Protein AF-A0A109LQ78-F1 (afdb_monomer_lite)

Secondary structure (DSSP, 8-state):
-HHHHHHHHHHHHHHHTTSS----TT--HHHHHHHHHHHHHHHHHHTS--PPPPP------------------------------------------------------------TT-SHHHHHHHHHHHHHHHHTTSSSGGG-EEEEEEEE-TTSS-EEEEEEE-B-TTS-B---EEEEE-GGG---EEEGGGS-TT--HHHHHHHHSPPPTT---EE-

pLDDT: mean 71.84, std 24.19, range [25.06, 98.44]

Sequence (220 aa):
MLVLFSIFFLLSIVAALGIIKPYINGISRWQFAVGSIVSFFVSGIFAVLHDPVEEGDQPGRATEAEMATEKPDEPASQDVAATVASDAEKDANPKPKSSPAEKPQKPNKASGAKNNYADVSKQQYWIIQSHDAIKARLRDPSSAKFRNSRFYSGGGTPITCGEVNAKNAFGGFTGYERFIATGPVGDLAFIASDFAEGDNIDNVWNKLCVLAEGDEAYVP

Structure (mmCIF, N/CA/C/O backbone):
data_AF-A0A109LQ78-F1
#
_entry.id   AF-A0A109LQ78-F1
#
loop_
_atom_site.group_PDB
_atom_site.id
_atom_site.type_symbol
_atom_site.label_atom_id
_atom_site.label_alt_id
_atom_site.label_comp_id
_atom_site.label_asym_id
_atom_site.label_entity_id
_atom_site.label_seq_id
_atom_site.pdbx_PDB_ins_code
_atom_site.Cartn_x
_atom_site.Cartn_y
_atom_site.Cartn_z
_atom_site.occupancy
_atom_site.B_iso_or_equiv
_atom_site.auth_seq_id
_atom_site.auth_comp_id
_atom_site.auth_asym_id
_atom_site.auth_atom_id
_atom_site.pdbx_PDB_model_num
ATOM 1 N N . MET A 1 1 ? 31.261 -7.600 38.579 1.00 72.81 1 MET A N 1
ATOM 2 C CA . MET A 1 1 ? 30.007 -8.387 38.659 1.00 72.81 1 MET A CA 1
ATOM 3 C C . MET A 1 1 ? 29.242 -8.146 39.958 1.00 72.81 1 MET A C 1
ATOM 5 O O . MET A 1 1 ? 28.140 -7.629 39.880 1.00 72.81 1 MET A O 1
ATOM 9 N N . LEU A 1 2 ? 29.814 -8.424 41.135 1.00 72.56 2 LEU A N 1
ATOM 10 C CA . LEU A 1 2 ? 29.134 -8.311 42.444 1.00 72.56 2 LEU A CA 1
ATOM 11 C C . LEU A 1 2 ? 28.507 -6.930 42.742 1.00 72.56 2 LEU A C 1
ATOM 13 O O . LEU A 1 2 ? 27.395 -6.847 43.256 1.00 72.56 2 LEU A O 1
ATOM 17 N N . VAL A 1 3 ? 29.177 -5.843 42.345 1.00 78.56 3 VAL A N 1
ATOM 18 C CA . VAL A 1 3 ? 28.669 -4.466 42.515 1.00 78.56 3 VAL A CA 1
ATOM 19 C C . VAL A 1 3 ? 27.447 -4.195 41.631 1.00 78.56 3 VAL A C 1
ATOM 21 O O . VAL A 1 3 ? 26.485 -3.584 42.084 1.00 78.56 3 VAL A 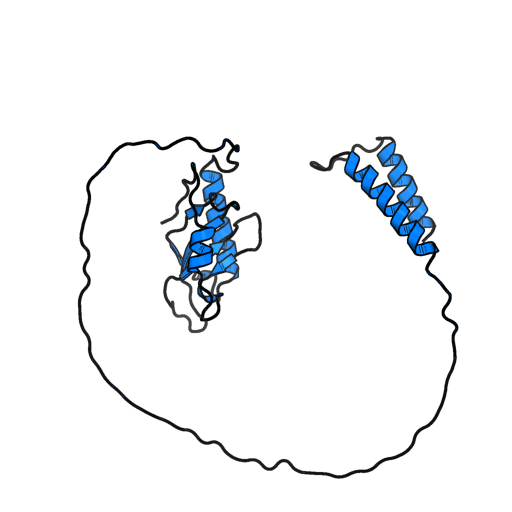O 1
ATOM 24 N N . LEU A 1 4 ? 27.445 -4.705 40.395 1.00 74.25 4 LEU A N 1
ATOM 25 C CA . LEU A 1 4 ? 26.312 -4.558 39.478 1.00 74.25 4 LEU A CA 1
ATOM 26 C C . LEU A 1 4 ? 25.096 -5.339 39.992 1.00 74.25 4 LEU A C 1
ATOM 28 O O . LEU A 1 4 ? 23.996 -4.798 40.002 1.00 74.25 4 LEU A O 1
ATOM 32 N N . PHE A 1 5 ? 25.298 -6.554 40.512 1.00 78.69 5 PHE A N 1
ATOM 33 C CA . PHE A 1 5 ? 24.227 -7.338 41.138 1.00 78.69 5 PHE A CA 1
ATOM 34 C C . PHE A 1 5 ? 23.602 -6.626 42.344 1.00 78.69 5 PHE A C 1
ATOM 36 O O . PHE A 1 5 ? 22.379 -6.596 42.463 1.00 78.69 5 PHE A O 1
ATOM 43 N N . SER A 1 6 ? 24.419 -5.996 43.195 1.00 80.75 6 SER A N 1
ATOM 44 C CA . SER A 1 6 ? 23.926 -5.211 44.335 1.00 80.75 6 SER A CA 1
ATOM 45 C C . SER A 1 6 ? 23.067 -4.021 43.887 1.00 80.75 6 SER A C 1
ATOM 47 O O . SER A 1 6 ? 21.986 -3.791 44.426 1.00 80.75 6 SER A O 1
ATOM 49 N N . ILE A 1 7 ? 23.485 -3.315 42.829 1.00 83.25 7 ILE A N 1
ATOM 50 C CA . ILE A 1 7 ? 22.730 -2.186 42.266 1.00 83.25 7 ILE A CA 1
ATOM 51 C C . ILE A 1 7 ? 21.376 -2.651 41.708 1.00 83.25 7 ILE A C 1
ATOM 53 O O . ILE A 1 7 ? 20.349 -2.063 42.041 1.00 83.25 7 ILE A O 1
ATOM 57 N N . PHE A 1 8 ? 21.340 -3.727 40.914 1.00 81.62 8 PHE A N 1
ATOM 58 C CA . PHE A 1 8 ? 20.083 -4.264 40.371 1.00 81.62 8 PHE A CA 1
ATOM 59 C C . PHE A 1 8 ? 19.135 -4.770 41.466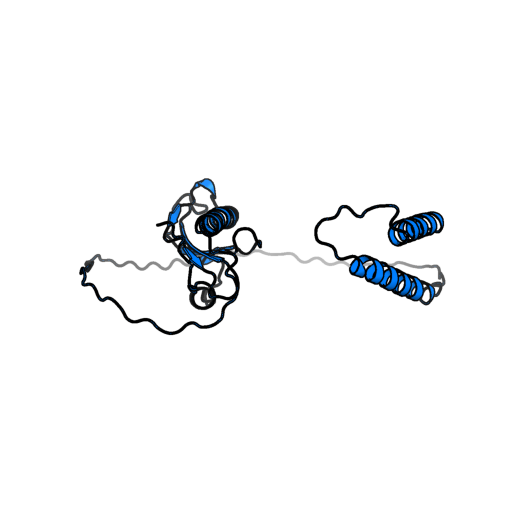 1.00 81.62 8 PHE A C 1
ATOM 61 O O . PHE A 1 8 ? 17.926 -4.547 41.384 1.00 81.62 8 PHE A O 1
ATOM 68 N N . PHE A 1 9 ? 19.671 -5.395 42.517 1.00 83.00 9 PHE A N 1
ATOM 69 C CA . PHE A 1 9 ? 18.880 -5.870 43.650 1.00 83.00 9 PHE A CA 1
ATOM 70 C C . PHE A 1 9 ? 18.240 -4.711 44.427 1.00 83.00 9 PHE A C 1
ATOM 72 O O . PHE A 1 9 ? 17.040 -4.739 44.706 1.00 83.00 9 PHE A O 1
ATOM 79 N N . LEU A 1 10 ? 19.000 -3.643 44.693 1.00 83.12 10 LEU A N 1
ATOM 80 C CA . LEU A 1 10 ? 18.475 -2.438 45.339 1.00 83.12 10 LEU A CA 1
ATOM 81 C C . LEU A 1 10 ? 17.418 -1.741 44.471 1.00 83.12 10 LEU A C 1
ATOM 83 O O . LEU A 1 10 ? 16.368 -1.362 44.987 1.00 83.12 10 LEU A O 1
ATOM 87 N N . LEU A 1 11 ? 17.632 -1.637 43.155 1.00 80.25 11 LEU A N 1
ATOM 88 C CA . LEU A 1 11 ? 16.643 -1.069 42.231 1.00 80.25 11 LEU A CA 1
ATOM 89 C C . LEU A 1 11 ? 15.345 -1.893 42.195 1.00 80.25 11 LEU A C 1
ATOM 91 O O . LEU A 1 11 ? 14.255 -1.319 42.189 1.00 80.25 11 LEU A O 1
ATOM 95 N N . SER A 1 12 ? 15.444 -3.224 42.247 1.00 78.56 12 SER A N 1
ATOM 96 C CA . SER A 1 12 ? 14.282 -4.119 42.315 1.00 78.56 12 SER A CA 1
ATOM 97 C C . SER A 1 12 ? 13.496 -3.951 43.620 1.00 78.56 12 SER A C 1
ATOM 99 O O . SER A 1 12 ? 12.265 -3.929 43.591 1.00 78.56 12 SER A O 1
ATOM 101 N N . ILE A 1 13 ? 14.177 -3.798 44.762 1.00 82.62 13 ILE A N 1
ATOM 102 C CA . ILE A 1 13 ? 13.527 -3.557 46.061 1.00 82.62 13 ILE A CA 1
ATOM 103 C C . ILE A 1 13 ? 12.819 -2.200 46.066 1.00 82.62 13 ILE A C 1
ATOM 105 O O . ILE A 1 13 ? 11.662 -2.109 46.472 1.00 82.62 13 ILE A O 1
ATOM 109 N N . VAL A 1 14 ? 13.475 -1.148 45.573 1.00 81.00 14 VAL A N 1
ATOM 110 C CA . VAL A 1 14 ? 12.901 0.207 45.506 1.00 81.00 14 VAL A CA 1
ATOM 111 C C . VAL A 1 14 ? 11.661 0.239 44.598 1.00 81.00 14 VAL A C 1
ATOM 113 O O . VAL A 1 14 ? 10.668 0.891 44.935 1.00 81.00 14 VAL A O 1
ATOM 116 N N . ALA A 1 15 ? 11.680 -0.505 43.486 1.00 72.94 15 ALA A N 1
ATOM 117 C CA . ALA A 1 15 ? 10.529 -0.673 42.599 1.00 72.94 15 ALA A CA 1
ATOM 118 C C . ALA A 1 15 ? 9.384 -1.468 43.259 1.00 72.94 15 ALA A C 1
ATOM 120 O O . ALA A 1 15 ? 8.218 -1.087 43.130 1.00 72.94 15 ALA A O 1
ATOM 121 N N . ALA A 1 16 ? 9.698 -2.531 44.011 1.00 72.62 16 ALA A N 1
ATOM 122 C CA . ALA A 1 16 ? 8.712 -3.338 44.735 1.00 72.62 16 ALA A CA 1
ATOM 123 C C . ALA A 1 16 ? 8.035 -2.564 45.880 1.00 72.62 16 ALA A C 1
ATOM 125 O O . ALA A 1 16 ? 6.825 -2.684 46.073 1.00 72.62 16 ALA A O 1
ATOM 126 N N . LEU A 1 17 ? 8.788 -1.713 46.588 1.00 80.31 17 LEU A N 1
ATOM 127 C CA . LEU A 1 17 ? 8.273 -0.835 47.645 1.00 80.31 17 LEU A CA 1
ATOM 128 C C . LEU A 1 17 ? 7.445 0.346 47.108 1.00 80.31 17 LEU A C 1
ATOM 130 O O . LEU A 1 17 ? 6.871 1.099 47.890 1.00 80.31 17 LEU A O 1
ATOM 134 N N . GLY A 1 18 ? 7.354 0.521 45.784 1.00 67.44 18 GLY A N 1
ATOM 135 C CA . GLY A 1 18 ? 6.518 1.551 45.161 1.00 67.44 18 GLY A CA 1
ATOM 136 C C . GLY A 1 18 ? 6.988 2.986 45.412 1.00 67.44 18 GLY A C 1
ATOM 137 O O . GLY A 1 18 ? 6.223 3.921 45.181 1.00 67.44 18 GLY A O 1
ATOM 138 N N . ILE A 1 19 ? 8.233 3.165 45.866 1.00 73.62 19 ILE A N 1
ATOM 139 C CA . ILE A 1 19 ? 8.839 4.479 46.137 1.00 73.62 19 ILE A CA 1
ATOM 140 C C . ILE A 1 19 ? 9.040 5.249 44.822 1.00 73.62 19 ILE A C 1
ATOM 142 O O . ILE A 1 19 ? 8.911 6.470 44.780 1.00 73.62 19 ILE A O 1
ATOM 146 N N . ILE A 1 20 ? 9.270 4.528 43.723 1.00 64.38 20 ILE A N 1
ATOM 147 C CA . ILE A 1 20 ? 9.296 5.077 42.368 1.00 64.38 20 ILE A CA 1
ATOM 148 C C . ILE A 1 20 ? 7.984 4.679 41.692 1.00 64.38 20 ILE A C 1
ATOM 150 O O . ILE A 1 20 ? 7.762 3.503 41.408 1.00 64.38 20 ILE A O 1
ATOM 154 N N . LYS A 1 21 ? 7.101 5.647 41.419 1.00 59.16 21 LYS A N 1
ATOM 155 C CA . LYS A 1 21 ? 5.991 5.445 40.474 1.00 59.16 21 LYS A CA 1
ATOM 156 C C . LYS A 1 21 ? 6.611 5.111 39.112 1.00 59.16 21 LYS A C 1
ATOM 158 O O . LYS A 1 21 ? 7.266 5.992 38.552 1.00 59.16 21 LYS A O 1
ATOM 163 N N . PRO A 1 22 ? 6.430 3.896 38.559 1.00 57.50 22 PRO A N 1
ATOM 164 C CA . PRO A 1 22 ? 6.939 3.594 37.235 1.00 57.50 22 PRO A CA 1
ATOM 165 C C . PRO A 1 22 ? 6.049 4.335 36.239 1.00 57.50 22 PRO A C 1
ATOM 167 O O . PRO A 1 22 ? 4.952 3.896 35.901 1.00 57.50 22 PRO A O 1
ATOM 170 N N . TYR A 1 23 ? 6.494 5.516 35.826 1.00 57.47 23 TYR A N 1
ATOM 171 C CA . TYR A 1 23 ? 5.888 6.273 34.742 1.00 57.47 23 TYR A CA 1
ATOM 172 C C . TYR A 1 23 ? 6.328 5.639 33.418 1.00 57.47 23 TYR A C 1
ATOM 174 O O . TYR A 1 23 ? 7.193 6.148 32.716 1.00 57.47 23 TYR A O 1
ATOM 182 N N . ILE A 1 24 ? 5.783 4.462 33.116 1.00 57.62 24 ILE A N 1
ATOM 183 C CA . ILE A 1 24 ? 5.867 3.847 31.793 1.00 57.62 24 ILE A CA 1
ATOM 184 C C . ILE A 1 24 ? 4.444 3.426 31.447 1.00 57.62 24 ILE A C 1
ATOM 186 O O . ILE A 1 24 ? 3.919 2.440 31.967 1.00 57.62 24 ILE A O 1
ATOM 190 N N . ASN A 1 25 ? 3.787 4.237 30.622 1.00 53.94 25 ASN A N 1
ATOM 191 C CA . ASN A 1 25 ? 2.426 3.977 30.176 1.00 53.94 25 ASN A CA 1
ATOM 192 C C . ASN A 1 25 ? 2.391 2.643 29.412 1.00 53.94 25 ASN A C 1
ATOM 194 O O . ASN A 1 25 ? 3.078 2.490 28.408 1.00 53.94 25 ASN A O 1
ATOM 198 N N . GLY A 1 26 ? 1.588 1.687 29.891 1.00 62.56 26 GLY A N 1
ATOM 199 C CA . GLY A 1 26 ? 1.266 0.449 29.168 1.00 62.56 26 GLY A CA 1
ATOM 200 C C . GLY A 1 26 ? 1.843 -0.856 29.728 1.00 62.56 26 GLY A C 1
ATOM 201 O O . GLY A 1 26 ? 1.418 -1.919 29.285 1.00 62.56 26 GLY A O 1
ATOM 202 N N . ILE A 1 27 ? 2.738 -0.828 30.723 1.00 63.88 27 ILE A N 1
ATOM 203 C CA . ILE A 1 27 ? 3.284 -2.059 31.328 1.00 63.88 27 ILE A CA 1
ATOM 204 C C . ILE A 1 27 ? 2.587 -2.351 32.662 1.00 63.88 27 ILE A C 1
ATOM 206 O O . ILE A 1 27 ? 2.618 -1.553 33.598 1.00 63.88 27 ILE A O 1
ATOM 210 N N . SER A 1 28 ? 1.935 -3.514 32.758 1.00 64.31 28 SER A N 1
ATOM 211 C CA . SER A 1 28 ? 1.241 -3.947 33.976 1.00 64.31 28 SER A CA 1
ATOM 212 C C . SER A 1 28 ? 2.231 -4.356 35.077 1.00 64.31 28 SER A C 1
ATOM 214 O O . SER A 1 28 ? 3.269 -4.961 34.813 1.00 64.31 28 SER A O 1
ATOM 216 N N . ARG A 1 29 ? 1.898 -4.057 36.343 1.00 63.03 29 ARG A N 1
ATOM 217 C CA . ARG A 1 29 ? 2.761 -4.291 37.526 1.00 63.03 29 ARG A CA 1
ATOM 218 C C . ARG A 1 29 ? 3.241 -5.747 37.674 1.00 63.03 29 ARG A C 1
ATOM 220 O O . ARG A 1 29 ? 4.276 -5.978 38.288 1.00 63.03 29 ARG A O 1
ATOM 227 N N . TRP A 1 30 ? 2.528 -6.714 37.096 1.00 66.56 30 TRP A N 1
ATOM 228 C CA . TRP A 1 30 ? 2.888 -8.136 37.130 1.00 66.56 30 TRP A CA 1
ATOM 229 C C . TRP A 1 30 ? 4.101 -8.482 36.245 1.00 66.56 30 TRP A C 1
ATOM 231 O O . TRP 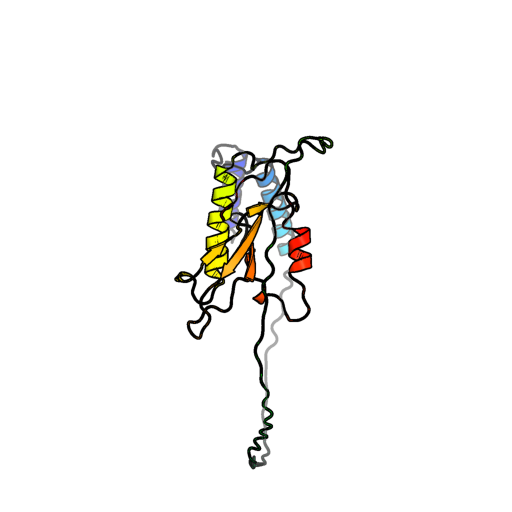A 1 30 ? 4.849 -9.397 36.569 1.00 66.56 30 TRP A O 1
ATOM 241 N N . GLN A 1 31 ? 4.373 -7.704 35.191 1.00 69.06 31 GLN A N 1
ATOM 242 C CA . GLN A 1 31 ? 5.509 -7.937 34.285 1.00 69.06 31 GLN A CA 1
ATOM 243 C C . GLN A 1 31 ? 6.868 -7.735 34.977 1.00 69.06 31 GLN A C 1
ATOM 245 O O . GLN A 1 31 ? 7.812 -8.474 34.717 1.00 69.06 31 GLN A O 1
ATOM 250 N N . PHE A 1 32 ? 6.960 -6.797 35.925 1.00 69.06 32 PHE A N 1
ATOM 251 C CA . PHE A 1 32 ? 8.176 -6.601 36.725 1.00 69.06 32 PHE A CA 1
ATOM 252 C C . PHE A 1 32 ? 8.431 -7.760 37.698 1.00 69.06 32 PHE A C 1
ATOM 254 O O . PHE A 1 32 ? 9.577 -8.162 37.892 1.00 69.06 32 PHE A O 1
ATOM 261 N N . ALA A 1 33 ? 7.368 -8.336 38.269 1.00 69.56 33 ALA A N 1
ATOM 262 C CA . ALA A 1 33 ? 7.480 -9.510 39.133 1.00 69.56 33 ALA A CA 1
ATOM 263 C C . ALA A 1 33 ? 7.957 -10.740 38.342 1.00 69.56 33 ALA A C 1
ATOM 265 O O . ALA A 1 33 ? 8.858 -11.447 38.789 1.00 69.56 33 ALA A O 1
ATOM 266 N N . VAL A 1 34 ? 7.420 -10.946 37.134 1.00 76.69 34 VAL A N 1
ATOM 267 C CA . VAL A 1 34 ? 7.856 -12.022 36.232 1.00 76.69 34 VAL A CA 1
ATOM 268 C C . VAL A 1 34 ? 9.309 -11.819 35.789 1.00 76.69 34 VAL A C 1
ATOM 270 O O . VAL A 1 34 ? 10.095 -12.760 35.852 1.00 76.69 34 VAL A O 1
ATOM 273 N N . GLY A 1 35 ? 9.702 -10.593 35.423 1.00 74.06 35 GLY A N 1
ATOM 274 C CA . GLY A 1 35 ? 11.081 -10.279 35.032 1.00 74.06 35 GLY A CA 1
ATOM 275 C C . GLY A 1 35 ? 12.107 -10.561 36.135 1.00 74.06 35 GLY A C 1
ATOM 276 O O . GLY A 1 35 ? 13.167 -11.123 35.861 1.00 74.06 35 GLY A O 1
ATOM 277 N N . SER A 1 36 ? 11.775 -10.247 37.393 1.00 71.19 36 SER A N 1
ATOM 278 C CA . SER A 1 36 ? 12.635 -10.564 38.542 1.00 71.19 36 SER A CA 1
ATOM 279 C C . SER A 1 36 ? 12.817 -12.077 38.707 1.00 71.19 36 SER A C 1
ATOM 281 O O . SER A 1 36 ? 13.946 -12.556 38.800 1.00 71.19 36 SER A O 1
ATOM 283 N N . ILE A 1 37 ? 11.724 -12.844 38.647 1.00 76.19 37 ILE A N 1
ATOM 284 C CA . ILE A 1 37 ? 11.752 -14.306 38.796 1.00 76.19 37 ILE A CA 1
ATOM 285 C C . ILE A 1 37 ? 12.598 -14.951 37.690 1.00 76.19 37 ILE A C 1
ATOM 287 O O . ILE A 1 37 ? 13.481 -15.753 37.987 1.00 76.19 37 ILE A O 1
ATOM 291 N N . VAL A 1 38 ? 12.398 -14.560 36.428 1.00 78.94 38 VAL A N 1
ATOM 292 C CA . VAL A 1 38 ? 13.178 -15.087 35.295 1.00 78.94 38 VAL A CA 1
ATOM 293 C C . VAL A 1 38 ? 14.669 -14.773 35.457 1.00 78.94 38 VAL A C 1
ATOM 295 O O . VAL A 1 38 ? 15.502 -15.652 35.247 1.00 78.94 38 VAL A O 1
ATOM 298 N N . SER A 1 39 ? 15.022 -13.566 35.913 1.00 73.56 39 SER A N 1
ATOM 299 C CA . SER A 1 39 ? 16.420 -13.196 36.174 1.00 73.56 39 SER A CA 1
ATOM 300 C C . SER A 1 39 ? 17.074 -14.062 37.259 1.00 73.56 39 SER A C 1
ATOM 302 O O . SER A 1 39 ? 18.255 -14.399 37.135 1.00 73.56 39 SER A O 1
ATOM 304 N N . PHE A 1 40 ? 16.335 -14.442 38.307 1.00 71.12 40 PHE A N 1
ATOM 305 C CA . PHE A 1 40 ? 16.838 -15.349 39.345 1.00 71.12 40 PHE A CA 1
ATOM 306 C C . PHE A 1 40 ? 17.065 -16.767 38.810 1.00 71.12 40 PHE A C 1
ATOM 308 O O . PHE A 1 40 ? 18.103 -17.360 39.100 1.00 71.12 40 PHE A O 1
ATOM 315 N N . PHE A 1 41 ? 16.157 -17.288 37.979 1.00 70.69 41 PHE A N 1
ATOM 316 C CA . PHE A 1 41 ? 16.318 -18.613 37.371 1.00 70.69 41 PHE A CA 1
ATOM 317 C C . PHE A 1 41 ? 17.483 -18.665 36.374 1.00 70.69 41 PHE A C 1
ATOM 319 O O . PHE A 1 41 ? 18.273 -19.604 36.412 1.00 70.69 41 PHE A O 1
ATOM 326 N N . VAL A 1 42 ? 17.657 -17.636 35.539 1.00 69.75 42 VAL A N 1
ATOM 327 C CA . VAL A 1 42 ? 18.777 -17.570 34.581 1.00 69.75 42 VAL A CA 1
ATOM 328 C C . VAL A 1 42 ? 20.126 -17.454 35.304 1.00 69.75 42 VAL A C 1
ATOM 330 O O . VAL A 1 42 ? 21.090 -18.112 34.918 1.00 69.75 42 VAL A O 1
ATOM 333 N N . SER A 1 43 ? 20.191 -16.688 36.398 1.00 61.88 43 SER A N 1
ATOM 334 C CA . SER A 1 43 ? 21.423 -16.551 37.192 1.00 61.88 43 SER A CA 1
ATOM 335 C C . SER A 1 43 ? 21.758 -17.823 37.982 1.00 61.88 43 SER A C 1
ATOM 337 O O . SER A 1 43 ? 22.929 -18.167 38.117 1.00 61.88 43 SER A O 1
ATOM 339 N N . GLY A 1 44 ? 20.743 -18.543 38.476 1.00 62.72 44 GLY A N 1
ATOM 340 C CA . GLY A 1 44 ? 20.923 -19.815 39.183 1.00 62.72 44 GLY A CA 1
ATOM 341 C C . GLY A 1 44 ? 21.426 -20.947 38.283 1.00 62.72 44 GLY A C 1
ATOM 342 O O . GLY A 1 44 ? 22.207 -21.781 38.731 1.00 62.72 44 GLY A O 1
ATOM 343 N N . ILE A 1 45 ? 21.042 -20.944 37.003 1.00 60.78 45 ILE A N 1
ATOM 344 C CA . ILE A 1 45 ? 21.500 -21.935 36.016 1.00 60.78 45 ILE A CA 1
ATOM 345 C C . ILE A 1 45 ? 22.970 -21.703 35.622 1.00 60.78 45 ILE A C 1
ATOM 347 O O . ILE A 1 45 ? 23.714 -22.664 35.441 1.00 60.78 45 ILE A O 1
ATOM 351 N N . PHE A 1 46 ? 23.430 -20.448 35.551 1.00 51.88 46 PHE A N 1
ATOM 352 C CA . PHE A 1 46 ? 24.809 -20.131 35.149 1.00 51.88 46 PHE A CA 1
ATOM 353 C C . PHE A 1 46 ? 25.868 -20.546 36.191 1.00 51.88 46 PHE A C 1
ATOM 355 O O . PHE A 1 46 ? 27.025 -20.762 35.842 1.00 51.88 46 PHE A O 1
ATOM 362 N N . ALA A 1 47 ? 25.482 -20.718 37.461 1.00 51.97 47 ALA A N 1
ATOM 363 C CA . ALA A 1 47 ? 26.386 -21.173 38.522 1.00 51.97 47 ALA A CA 1
ATOM 364 C C . ALA A 1 47 ? 26.673 -22.690 38.499 1.00 51.97 47 ALA A C 1
ATOM 366 O O . ALA A 1 47 ? 27.556 -23.141 39.222 1.00 51.97 47 ALA A O 1
ATOM 367 N N . VAL A 1 48 ? 25.948 -23.477 37.691 1.00 53.81 48 VAL A N 1
ATOM 368 C CA . VAL A 1 48 ? 26.059 -24.951 37.664 1.00 53.81 48 VAL A CA 1
ATOM 369 C C . VAL A 1 48 ? 26.884 -25.470 36.475 1.00 53.81 48 VAL A C 1
ATOM 371 O O . VAL A 1 48 ? 27.258 -26.635 36.472 1.00 53.81 48 VAL A O 1
ATOM 374 N N . LEU A 1 49 ? 27.218 -24.634 35.482 1.00 53.16 49 LEU A N 1
ATOM 375 C CA . LEU A 1 49 ? 27.827 -25.092 34.217 1.00 53.16 49 LEU A CA 1
ATOM 376 C C . LEU A 1 49 ? 29.267 -24.626 33.949 1.00 53.16 49 LEU A C 1
ATOM 378 O O . LEU A 1 49 ? 29.781 -24.872 32.862 1.00 53.16 49 LEU A O 1
ATOM 382 N N . HIS A 1 50 ? 29.943 -23.984 34.902 1.00 59.41 50 HIS A N 1
ATOM 383 C CA . HIS A 1 50 ? 31.367 -23.674 34.740 1.00 59.41 50 HIS A CA 1
ATOM 384 C C . HIS A 1 50 ? 32.236 -24.775 35.358 1.00 59.41 50 HIS A C 1
ATOM 386 O O . HIS A 1 50 ? 32.771 -24.621 36.455 1.00 59.41 50 HIS A O 1
ATOM 392 N N . ASP A 1 51 ? 32.391 -25.876 34.623 1.00 53.50 51 ASP A N 1
ATOM 393 C CA . ASP A 1 51 ? 33.571 -26.727 34.770 1.00 53.50 51 ASP A CA 1
ATOM 394 C C . ASP A 1 51 ? 34.803 -25.954 34.247 1.00 53.50 51 ASP A C 1
ATOM 396 O O . ASP A 1 51 ? 34.727 -25.305 33.195 1.00 53.50 51 ASP A O 1
ATOM 400 N N . PRO A 1 52 ? 35.941 -25.959 34.964 1.00 54.06 52 PRO A N 1
ATOM 401 C CA . PRO A 1 52 ? 37.175 -25.355 34.480 1.00 54.06 52 PRO A CA 1
ATOM 402 C C . PRO A 1 52 ? 37.790 -26.236 33.382 1.00 54.06 52 PRO A C 1
ATOM 404 O O . PRO A 1 52 ? 38.139 -27.389 33.621 1.00 54.06 52 PRO A O 1
ATOM 407 N N . VAL A 1 53 ? 37.931 -25.685 32.173 1.00 50.78 53 VAL A N 1
ATOM 408 C CA . VAL A 1 53 ? 38.708 -26.300 31.087 1.00 50.78 53 VAL A CA 1
ATOM 409 C C . VAL A 1 53 ? 40.188 -26.238 31.459 1.00 50.78 53 VAL A C 1
ATOM 411 O O . VAL A 1 53 ? 40.739 -25.157 31.659 1.00 50.78 53 VAL A O 1
ATOM 414 N N . GLU A 1 54 ? 40.797 -27.415 31.576 1.00 42.47 54 GLU A N 1
ATOM 415 C CA . GLU A 1 54 ? 42.220 -27.623 31.830 1.00 42.47 54 GLU A CA 1
ATOM 416 C C . GLU A 1 54 ? 43.049 -27.271 30.581 1.00 42.47 54 GLU A C 1
ATOM 418 O O . GLU A 1 54 ? 42.714 -27.640 29.454 1.00 42.47 54 GLU A O 1
ATOM 423 N N . GLU A 1 55 ? 44.121 -26.515 30.804 1.00 54.03 55 GLU A N 1
ATOM 424 C CA . GLU A 1 55 ? 45.064 -26.002 29.814 1.00 54.03 55 GLU A CA 1
ATOM 425 C C . GLU A 1 55 ? 46.144 -27.056 29.513 1.00 54.03 55 GLU A C 1
ATOM 427 O O . GLU A 1 55 ? 46.835 -27.519 30.419 1.00 54.03 55 GLU A O 1
ATOM 432 N N . GLY A 1 56 ? 46.285 -27.440 28.240 1.00 39.94 56 GLY A N 1
ATOM 433 C CA . GLY A 1 56 ? 47.305 -28.374 27.755 1.00 39.94 56 GLY A CA 1
ATOM 434 C C . GLY A 1 56 ? 48.090 -27.783 26.582 1.00 39.94 56 GLY A C 1
ATOM 435 O O . GLY A 1 56 ? 47.544 -27.574 25.501 1.00 39.94 56 GLY A O 1
ATOM 436 N N . ASP A 1 57 ? 49.366 -27.514 26.838 1.00 46.22 57 ASP A N 1
ATOM 437 C CA . ASP A 1 57 ? 50.374 -26.843 26.011 1.00 46.22 57 ASP A CA 1
ATOM 438 C C . ASP A 1 57 ? 51.091 -27.797 25.010 1.00 46.22 57 ASP A C 1
ATOM 440 O O . ASP A 1 57 ? 51.452 -28.905 25.393 1.00 46.22 57 ASP A O 1
ATOM 444 N N . GLN A 1 58 ? 51.230 -27.328 23.749 1.00 45.34 58 GLN A N 1
ATOM 445 C CA . GLN A 1 58 ? 52.228 -27.489 22.637 1.00 45.34 58 GLN A CA 1
ATOM 446 C C . GLN A 1 58 ? 53.249 -28.682 22.544 1.00 45.34 58 GLN A C 1
ATOM 448 O O . GLN A 1 58 ? 53.320 -29.495 23.455 1.00 45.34 58 GLN A O 1
ATOM 453 N N . PRO A 1 59 ? 54.184 -28.804 21.540 1.00 55.44 59 PRO A N 1
ATOM 454 C CA . PRO A 1 59 ? 54.338 -28.297 20.142 1.00 55.44 59 PRO A CA 1
ATOM 455 C C . PRO A 1 59 ? 54.897 -29.333 19.097 1.00 55.44 59 PRO A C 1
ATOM 457 O O . PRO A 1 59 ? 55.369 -30.415 19.437 1.00 55.44 59 PRO A O 1
ATOM 460 N N . GLY A 1 60 ? 55.020 -28.907 17.821 1.00 39.53 60 GLY A N 1
ATOM 461 C CA . GLY A 1 60 ? 56.024 -29.383 16.828 1.00 39.53 60 GLY A CA 1
ATOM 462 C C . GLY A 1 60 ? 55.455 -30.202 15.654 1.00 39.53 60 GLY A C 1
ATOM 463 O O . GLY A 1 60 ? 54.480 -30.912 15.827 1.00 39.53 60 GLY A O 1
ATOM 464 N N . ARG A 1 61 ? 55.977 -30.212 14.419 1.00 39.44 61 ARG A N 1
ATOM 465 C CA . ARG A 1 61 ? 57.151 -29.636 13.735 1.00 39.44 61 ARG A CA 1
ATOM 466 C C . ARG A 1 61 ? 56.891 -29.801 12.217 1.00 39.44 61 ARG A C 1
ATOM 468 O O . ARG A 1 61 ? 56.239 -30.756 11.813 1.00 39.44 61 ARG A O 1
ATOM 475 N N . ALA A 1 62 ? 57.397 -28.867 11.411 1.00 41.97 62 ALA A N 1
ATOM 476 C CA . ALA A 1 62 ? 57.364 -28.851 9.942 1.00 41.97 62 ALA A CA 1
ATOM 477 C C . ALA A 1 62 ? 58.046 -30.069 9.271 1.00 41.97 62 ALA A C 1
ATOM 479 O O . ALA A 1 62 ? 58.943 -30.633 9.891 1.00 41.97 62 ALA A O 1
ATOM 480 N N . THR A 1 63 ? 57.697 -30.388 8.009 1.00 39.88 63 THR A N 1
ATOM 481 C CA . THR A 1 63 ? 58.521 -30.109 6.796 1.00 39.88 63 THR A CA 1
ATOM 482 C C . THR A 1 63 ? 57.882 -30.577 5.467 1.00 39.88 63 THR A C 1
ATOM 484 O O . THR A 1 63 ? 57.181 -31.581 5.448 1.00 39.88 63 THR A O 1
ATOM 487 N N . GLU A 1 64 ? 58.204 -29.807 4.406 1.00 49.12 64 GLU A N 1
ATOM 488 C CA . GLU A 1 64 ? 58.332 -30.080 2.943 1.00 49.12 64 GLU A CA 1
ATOM 489 C C . GLU A 1 64 ? 57.161 -30.712 2.152 1.00 49.12 64 GLU A C 1
ATOM 491 O O . GLU A 1 64 ? 56.575 -31.689 2.585 1.00 49.12 64 GLU A O 1
ATOM 496 N N . ALA A 1 65 ? 56.656 -30.198 1.017 1.00 42.62 65 ALA A N 1
ATOM 497 C CA . ALA A 1 65 ? 57.165 -29.539 -0.209 1.00 42.62 65 ALA A CA 1
ATOM 498 C C . ALA A 1 65 ? 57.129 -30.497 -1.420 1.00 42.62 65 ALA A C 1
ATOM 500 O O . ALA A 1 65 ? 57.840 -31.487 -1.414 1.00 42.62 65 ALA A O 1
ATOM 501 N N . GLU A 1 66 ? 56.321 -30.157 -2.438 1.00 54.84 66 GLU A N 1
ATOM 502 C CA . GLU A 1 66 ? 56.458 -30.409 -3.901 1.00 54.84 66 GLU A CA 1
ATOM 503 C C . GLU A 1 66 ? 55.154 -29.879 -4.553 1.00 54.84 66 GLU A C 1
ATOM 505 O O . GLU A 1 66 ? 54.070 -30.223 -4.095 1.00 54.84 66 GLU A O 1
ATOM 510 N N . MET A 1 67 ? 55.084 -28.853 -5.417 1.00 41.53 67 MET A N 1
ATOM 511 C CA . MET A 1 67 ? 55.722 -28.484 -6.700 1.00 41.53 67 MET A CA 1
ATOM 512 C C . MET A 1 67 ? 55.203 -29.251 -7.935 1.00 41.53 67 MET A C 1
ATOM 514 O O . MET A 1 67 ? 55.640 -30.362 -8.188 1.00 41.53 67 MET A O 1
ATOM 518 N N . ALA A 1 68 ? 54.328 -28.593 -8.718 1.00 41.97 68 ALA A N 1
ATOM 519 C CA . ALA A 1 68 ? 54.196 -28.589 -10.198 1.00 4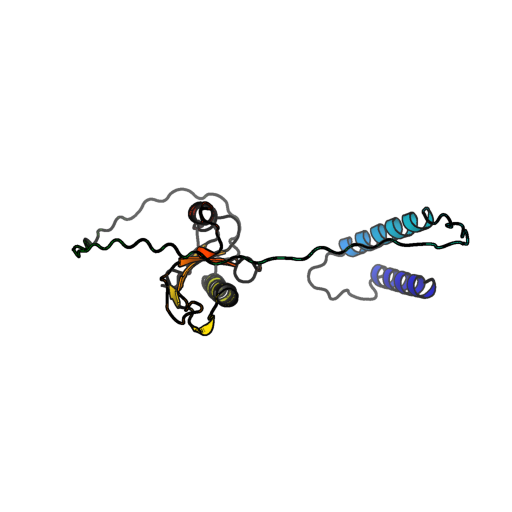1.97 68 ALA A CA 1
ATOM 520 C C . ALA A 1 68 ? 52.818 -27.969 -10.547 1.00 41.97 68 ALA A C 1
ATOM 522 O O . ALA A 1 68 ? 51.789 -28.497 -10.150 1.00 41.97 68 ALA A O 1
ATOM 523 N N . THR A 1 69 ? 52.708 -26.710 -10.982 1.00 36.56 69 THR A N 1
ATOM 524 C CA . THR A 1 69 ? 52.796 -26.203 -12.370 1.00 36.56 69 THR A CA 1
ATOM 525 C C . THR A 1 69 ? 51.827 -26.872 -13.354 1.00 36.56 69 THR A C 1
ATOM 527 O O . THR A 1 69 ? 52.177 -27.878 -13.953 1.00 36.56 69 THR A O 1
ATOM 530 N N . GLU A 1 70 ? 50.675 -26.240 -13.619 1.00 38.62 70 GLU A N 1
ATOM 531 C CA . GLU A 1 70 ? 50.003 -26.349 -14.922 1.00 38.62 70 GLU A CA 1
ATOM 532 C C . GLU A 1 70 ? 49.206 -25.070 -15.258 1.00 38.62 70 GLU A C 1
ATOM 534 O O . GLU A 1 70 ? 48.685 -24.371 -14.391 1.00 38.62 70 GLU A O 1
ATOM 539 N N . LYS A 1 71 ? 49.233 -24.744 -16.547 1.00 43.19 71 LYS A N 1
ATOM 540 C CA . LYS A 1 71 ? 48.851 -23.526 -17.275 1.00 43.19 71 LYS A CA 1
ATOM 541 C C . LYS A 1 71 ? 47.336 -23.485 -17.567 1.00 43.19 71 LYS A C 1
ATOM 543 O O . LYS A 1 71 ? 46.792 -24.541 -17.868 1.00 43.19 71 LYS A O 1
ATOM 548 N N . PRO A 1 72 ? 46.654 -22.323 -17.612 1.00 49.56 72 PRO A N 1
ATOM 549 C CA . PRO A 1 72 ? 45.352 -22.229 -18.265 1.00 49.56 72 PRO A CA 1
ATOM 550 C C . PRO A 1 72 ? 45.500 -21.651 -19.678 1.00 49.56 72 PRO A C 1
ATOM 552 O O . PRO A 1 72 ? 45.840 -20.480 -19.852 1.00 49.56 72 PRO A O 1
ATOM 555 N N . ASP A 1 73 ? 45.247 -22.497 -20.676 1.00 41.78 73 ASP A N 1
ATOM 556 C CA . ASP A 1 73 ? 44.975 -22.088 -22.052 1.00 41.78 73 ASP A CA 1
ATOM 557 C C . ASP A 1 73 ? 43.496 -21.677 -22.190 1.00 41.78 73 ASP A C 1
ATOM 559 O O . ASP A 1 73 ? 42.582 -22.364 -21.733 1.00 41.78 73 ASP A O 1
ATOM 563 N N . GLU A 1 74 ? 43.300 -20.520 -22.819 1.00 43.09 74 GLU A N 1
ATOM 564 C CA . GLU A 1 74 ? 42.045 -19.985 -23.356 1.00 43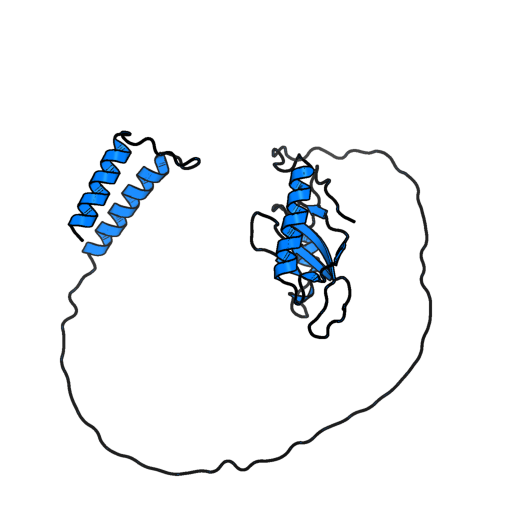.09 74 GLU A CA 1
ATOM 565 C C . GLU A 1 74 ? 41.413 -20.979 -24.351 1.00 43.09 74 GLU A C 1
ATOM 567 O O . GLU A 1 74 ? 42.139 -21.717 -25.026 1.00 43.09 74 GLU A O 1
ATOM 572 N N . PRO A 1 75 ? 40.079 -20.985 -24.521 1.00 44.56 75 PRO A N 1
ATOM 573 C CA . PRO A 1 75 ? 39.603 -20.386 -25.770 1.00 44.56 75 PRO A CA 1
ATOM 574 C C . PRO A 1 75 ? 38.220 -19.710 -25.712 1.00 44.56 75 PRO A C 1
ATOM 576 O O . PRO A 1 75 ? 37.253 -20.223 -25.156 1.00 44.56 75 PRO A O 1
ATOM 579 N N . ALA A 1 76 ? 38.166 -18.589 -26.430 1.00 34.81 76 ALA A N 1
ATOM 580 C CA . ALA A 1 76 ? 37.230 -18.291 -27.515 1.00 34.81 76 ALA A CA 1
ATOM 581 C C . ALA A 1 76 ? 35.707 -18.385 -27.275 1.00 34.81 76 ALA A C 1
ATOM 583 O O . ALA A 1 76 ? 35.078 -19.441 -27.297 1.00 34.81 76 ALA A O 1
ATOM 584 N N . SER A 1 77 ? 35.134 -17.181 -27.233 1.00 44.59 77 SER A N 1
ATOM 585 C CA . SER A 1 77 ? 33.895 -16.736 -27.886 1.00 44.59 77 SER A CA 1
ATOM 586 C C . SER A 1 77 ? 33.285 -17.664 -28.942 1.00 44.59 77 SER A C 1
ATOM 588 O O . SER A 1 77 ? 33.966 -17.987 -29.917 1.00 44.59 77 SER A O 1
ATOM 590 N N . GLN A 1 78 ? 31.968 -17.890 -28.859 1.00 42.31 78 GLN A N 1
ATOM 591 C CA . GLN A 1 78 ? 31.102 -17.973 -30.040 1.00 42.31 78 GLN A CA 1
ATOM 592 C C . GLN A 1 78 ? 29.730 -17.352 -29.762 1.00 42.31 78 GLN A C 1
ATOM 594 O O . GLN A 1 78 ? 28.931 -17.853 -28.971 1.00 42.31 78 GLN A O 1
ATOM 599 N N . ASP A 1 79 ? 29.495 -16.248 -30.464 1.00 37.47 79 ASP A N 1
ATOM 600 C CA . ASP A 1 79 ? 28.201 -15.653 -30.742 1.00 37.47 79 ASP A CA 1
ATOM 601 C C . ASP A 1 79 ? 27.329 -16.618 -31.557 1.00 37.47 79 ASP A C 1
ATOM 603 O O . ASP A 1 79 ? 27.780 -17.197 -32.546 1.00 37.47 79 ASP A O 1
ATOM 607 N N . VAL A 1 80 ? 26.049 -16.722 -31.207 1.00 40.72 80 VAL A N 1
ATOM 608 C CA . VAL A 1 80 ? 25.015 -17.224 -32.120 1.00 40.72 80 VAL A CA 1
ATOM 609 C C . VAL A 1 80 ? 23.848 -16.253 -32.126 1.00 40.72 80 VAL A C 1
ATOM 611 O O . VAL A 1 80 ? 23.002 -16.221 -31.235 1.00 40.72 80 VAL A O 1
ATOM 614 N N . ALA A 1 81 ? 23.840 -15.438 -33.177 1.00 34.00 81 ALA A N 1
ATOM 615 C CA . ALA A 1 81 ? 22.684 -14.701 -33.636 1.00 34.00 81 ALA A CA 1
ATOM 616 C C . ALA A 1 81 ? 21.662 -15.672 -34.246 1.00 34.00 81 ALA A C 1
ATOM 618 O O . ALA A 1 81 ? 22.014 -16.520 -35.065 1.00 34.00 81 ALA A O 1
ATOM 619 N N . ALA A 1 82 ? 20.387 -15.484 -33.917 1.00 35.50 82 ALA A N 1
ATOM 620 C CA . ALA A 1 82 ? 19.281 -15.953 -34.738 1.00 35.50 82 ALA A CA 1
ATOM 621 C C . ALA A 1 82 ? 18.184 -14.883 -34.754 1.00 35.50 82 ALA A C 1
ATOM 623 O O . ALA A 1 82 ? 17.470 -14.648 -33.784 1.00 35.50 82 ALA A O 1
ATOM 624 N N . THR A 1 83 ? 18.117 -14.207 -35.892 1.00 31.61 83 THR A N 1
ATOM 625 C CA . THR A 1 83 ? 17.043 -13.343 -36.383 1.00 31.61 83 THR A CA 1
ATOM 626 C C . THR A 1 83 ? 15.766 -14.140 -36.642 1.00 31.61 83 THR A C 1
ATOM 628 O O . THR A 1 83 ? 15.898 -15.183 -37.270 1.00 31.61 83 THR A O 1
ATOM 631 N N . VAL A 1 84 ? 14.571 -13.604 -36.346 1.00 32.81 84 VAL A N 1
ATOM 632 C CA . VAL A 1 84 ? 13.409 -13.608 -37.271 1.00 32.81 84 VAL A CA 1
ATOM 633 C C . VAL A 1 84 ? 12.471 -12.437 -36.925 1.00 32.81 84 VAL A C 1
ATOM 635 O O . VAL A 1 84 ? 12.193 -12.172 -35.759 1.00 32.81 84 VAL A O 1
ATOM 638 N N . ALA A 1 85 ? 12.020 -11.738 -37.967 1.00 33.84 85 ALA A N 1
ATOM 639 C CA . ALA A 1 85 ? 11.058 -10.639 -37.988 1.00 33.84 85 ALA A CA 1
ATOM 640 C C . ALA A 1 85 ? 9.613 -11.120 -38.238 1.00 33.84 85 ALA A C 1
ATOM 642 O O . ALA A 1 85 ? 9.447 -12.141 -38.897 1.00 33.84 85 ALA A O 1
ATOM 643 N N . SER A 1 86 ? 8.610 -10.347 -37.792 1.00 33.84 86 SER A N 1
ATOM 644 C CA . SER A 1 86 ? 7.261 -10.158 -38.398 1.00 33.84 86 SER A CA 1
ATOM 645 C C . SER A 1 86 ? 6.352 -9.480 -37.352 1.00 33.84 86 SER A C 1
ATOM 647 O O . SER A 1 86 ? 6.196 -10.023 -36.263 1.00 33.84 86 SER A O 1
ATOM 649 N N . ASP A 1 87 ? 5.944 -8.216 -37.483 1.00 28.45 87 ASP A N 1
ATOM 650 C CA . ASP A 1 87 ? 4.861 -7.648 -38.318 1.00 28.45 87 ASP A CA 1
ATOM 651 C C . ASP A 1 87 ? 3.472 -7.585 -37.638 1.00 28.45 87 ASP A C 1
ATOM 653 O O . ASP A 1 87 ? 2.998 -8.549 -37.047 1.00 28.45 87 ASP A O 1
ATOM 657 N N . ALA A 1 88 ? 2.825 -6.428 -37.858 1.00 30.42 88 ALA A N 1
ATOM 658 C CA . ALA A 1 88 ? 1.380 -6.147 -37.914 1.00 30.42 88 ALA A CA 1
ATOM 659 C C . ALA A 1 88 ? 0.539 -5.965 -36.622 1.00 30.42 88 ALA A C 1
ATOM 661 O O . ALA A 1 88 ? -0.042 -6.885 -36.058 1.00 30.42 88 ALA A O 1
ATOM 662 N N . GLU A 1 89 ? 0.392 -4.693 -36.232 1.00 30.27 89 GLU A N 1
ATOM 663 C CA . GLU A 1 89 ? -0.865 -3.913 -36.214 1.00 30.27 89 GLU A CA 1
ATOM 664 C C . GLU A 1 89 ? -2.210 -4.668 -36.348 1.00 30.27 89 GLU A C 1
ATOM 666 O O . GLU A 1 89 ? -2.496 -5.203 -37.415 1.00 30.27 89 GLU A O 1
ATOM 671 N N . LYS A 1 90 ? -3.097 -4.588 -35.334 1.00 26.23 90 LYS A N 1
ATOM 672 C CA . LYS A 1 90 ? -4.423 -3.928 -35.437 1.00 26.23 90 LYS A CA 1
ATOM 673 C C . LYS A 1 90 ? -5.352 -4.141 -34.230 1.00 26.23 90 LYS A C 1
ATOM 675 O O . LYS A 1 90 ? -5.585 -5.254 -33.782 1.00 26.23 90 LYS A O 1
ATOM 680 N N . ASP A 1 91 ? -6.004 -3.029 -33.899 1.00 27.86 91 ASP A N 1
ATOM 681 C CA . ASP A 1 91 ? -7.420 -2.873 -33.554 1.00 27.86 91 ASP A CA 1
ATOM 682 C C . ASP A 1 91 ? -8.014 -3.315 -32.199 1.00 27.86 91 ASP A C 1
ATOM 684 O O . ASP A 1 91 ? -7.990 -4.459 -31.763 1.00 27.86 91 ASP A O 1
ATOM 688 N N . ALA A 1 92 ? -8.769 -2.337 -31.684 1.00 28.44 92 ALA A N 1
ATOM 689 C CA . ALA A 1 92 ? -10.078 -2.465 -31.047 1.00 28.44 92 ALA A CA 1
ATOM 690 C C . ALA A 1 92 ? -10.141 -2.724 -29.533 1.00 28.44 92 ALA A C 1
ATOM 692 O O . ALA A 1 92 ? -10.420 -3.808 -29.033 1.00 28.44 92 ALA A O 1
ATOM 693 N N . ASN A 1 93 ? -10.086 -1.600 -28.817 1.00 32.88 93 ASN A N 1
ATOM 694 C CA . ASN A 1 93 ? -11.029 -1.242 -27.754 1.00 32.88 93 ASN A CA 1
ATOM 695 C C . ASN A 1 93 ? -12.435 -1.859 -27.945 1.00 32.88 93 ASN A C 1
ATOM 697 O O . ASN A 1 93 ? -13.046 -1.668 -29.001 1.00 32.88 93 ASN A O 1
ATOM 701 N N . PRO A 1 94 ? -13.028 -2.393 -26.865 1.00 31.92 94 PRO A N 1
ATOM 702 C CA . PRO A 1 94 ? -14.414 -2.052 -26.599 1.00 31.92 94 PRO A CA 1
ATOM 703 C C . PRO A 1 94 ? -14.628 -1.662 -25.131 1.00 31.92 94 PRO A C 1
ATOM 705 O O . PRO A 1 94 ? -14.725 -2.493 -24.234 1.00 31.92 94 PRO A O 1
ATOM 708 N N . LYS A 1 95 ? -14.843 -0.366 -24.911 1.00 35.22 95 LYS A N 1
ATOM 709 C CA . LYS A 1 95 ? -15.765 0.136 -23.893 1.00 35.22 95 LYS A CA 1
ATOM 710 C C . LYS A 1 95 ? -17.183 -0.112 -24.405 1.00 35.22 95 LYS A C 1
ATOM 712 O O . LYS A 1 95 ? -17.535 0.370 -25.481 1.00 35.22 95 LYS A O 1
ATOM 717 N N . PRO A 1 96 ? -18.018 -0.841 -23.662 1.00 33.03 96 PRO A N 1
ATOM 718 C CA . PRO A 1 96 ? -19.287 -0.259 -23.204 1.00 33.03 96 PRO A CA 1
ATOM 719 C C . PRO A 1 96 ? -19.674 -0.818 -21.813 1.00 33.03 96 PRO A C 1
ATOM 721 O O . PRO A 1 96 ? -19.171 -1.846 -21.402 1.00 33.03 96 PRO A O 1
ATOM 724 N N . LYS A 1 97 ? -20.577 -0.281 -20.998 1.00 25.06 97 LYS A N 1
ATOM 725 C CA . LYS A 1 97 ? -21.479 0.870 -21.007 1.00 25.06 97 LYS A CA 1
ATOM 726 C C . LYS A 1 97 ? -22.014 0.985 -19.567 1.00 25.06 97 LYS A C 1
ATOM 728 O O . LYS A 1 97 ? -22.009 0.035 -18.795 1.00 25.06 97 LYS A O 1
ATOM 733 N N . SER A 1 98 ? -22.465 2.184 -19.255 1.00 31.72 98 SER A N 1
ATOM 734 C CA . SER A 1 98 ? -23.231 2.631 -18.092 1.00 31.72 98 SER A CA 1
ATOM 735 C C . SER A 1 98 ? -24.415 1.750 -17.647 1.00 31.72 98 SER A C 1
ATOM 737 O O . SER A 1 98 ? -25.203 1.382 -18.509 1.00 31.72 98 SER A O 1
ATOM 739 N N . SER A 1 99 ? -24.571 1.632 -16.310 1.00 36.47 99 SER A N 1
ATOM 740 C CA . SER A 1 99 ? -25.795 1.698 -15.454 1.00 36.47 99 SER A CA 1
ATOM 741 C C . SER A 1 99 ? -27.003 0.780 -15.766 1.00 36.47 99 SER A C 1
ATOM 743 O O . SER A 1 99 ? -27.307 0.583 -16.937 1.00 36.47 99 SER A O 1
ATOM 745 N N . PRO A 1 100 ? -27.774 0.281 -14.765 1.00 31.73 100 PRO A N 1
ATOM 746 C CA . PRO A 1 100 ? -28.454 1.129 -13.775 1.00 31.73 100 PRO A CA 1
ATOM 747 C C . PRO A 1 100 ? -28.526 0.582 -12.332 1.00 31.73 100 PRO A C 1
ATOM 749 O O . PRO A 1 100 ? -28.136 -0.537 -12.025 1.00 31.73 100 PRO A O 1
ATOM 752 N N . ALA A 1 101 ? -29.017 1.454 -11.451 1.00 33.84 101 ALA A N 1
ATOM 753 C CA . ALA A 1 101 ? -29.205 1.302 -10.015 1.00 33.84 101 ALA A CA 1
ATOM 754 C C . ALA A 1 101 ? -29.997 0.059 -9.571 1.00 33.84 101 ALA A C 1
ATOM 756 O O . ALA A 1 101 ? -31.091 -0.191 -10.069 1.00 33.84 101 ALA A O 1
ATOM 757 N N . GLU A 1 102 ? -29.522 -0.582 -8.500 1.00 28.80 102 GLU A N 1
ATOM 758 C CA . GLU A 1 102 ? -30.349 -1.410 -7.623 1.00 28.80 102 GLU A CA 1
ATOM 759 C C . GLU A 1 102 ? -30.043 -1.081 -6.148 1.00 28.80 102 GLU A C 1
ATOM 761 O O . GLU A 1 102 ? -28.899 -1.094 -5.695 1.00 28.80 102 GLU A O 1
ATOM 766 N N . LYS A 1 103 ? -31.090 -0.725 -5.403 1.00 26.05 103 LYS A N 1
ATOM 767 C CA . LYS A 1 103 ? -31.152 -0.602 -3.935 1.00 26.05 103 LYS A CA 1
ATOM 768 C C . LYS A 1 103 ? -32.356 -1.452 -3.497 1.00 26.05 103 LYS A C 1
ATOM 770 O O . LYS A 1 103 ? -33.332 -1.472 -4.243 1.00 26.05 103 LYS A O 1
ATOM 775 N N . PRO A 1 104 ? -32.458 -1.907 -2.234 1.00 40.94 104 PRO A N 1
ATOM 776 C CA . PRO A 1 104 ? -31.424 -2.368 -1.302 1.00 40.94 104 PRO A CA 1
ATOM 777 C C . PRO A 1 104 ? -31.818 -3.716 -0.651 1.00 40.94 104 PRO A C 1
ATOM 779 O O . PRO A 1 104 ? -32.942 -3.850 -0.173 1.00 40.94 104 PRO A O 1
ATOM 782 N N . GLN A 1 105 ? -30.897 -4.671 -0.476 1.00 30.44 105 GLN A N 1
ATOM 783 C CA . GLN A 1 105 ? -31.107 -5.748 0.507 1.00 30.44 105 GLN A CA 1
ATOM 784 C C . GLN A 1 105 ? -29.856 -6.021 1.346 1.00 30.44 105 GLN A C 1
ATOM 786 O O . GLN A 1 105 ? -28.778 -6.329 0.850 1.00 30.44 105 GLN A O 1
ATOM 791 N N . LYS A 1 106 ? -30.060 -5.855 2.656 1.00 46.34 106 LYS A N 1
ATOM 792 C CA . LYS A 1 106 ? -29.171 -6.171 3.778 1.00 46.34 106 LYS A CA 1
ATOM 793 C C . LYS A 1 106 ? -28.851 -7.672 3.802 1.00 46.34 106 LYS A C 1
ATOM 795 O O . LYS A 1 106 ? -29.797 -8.458 3.772 1.00 46.34 106 LYS A O 1
ATOM 800 N N . PRO A 1 107 ? -27.598 -8.058 4.090 1.00 36.22 107 PRO A N 1
ATOM 801 C CA . PRO A 1 107 ? -27.354 -9.301 4.805 1.00 36.22 107 PRO A CA 1
ATOM 802 C C . PRO A 1 107 ? -26.518 -9.073 6.074 1.00 36.22 107 PRO A C 1
ATOM 804 O O . PRO A 1 107 ? -25.354 -8.702 6.041 1.00 36.22 107 PRO A O 1
ATOM 807 N N . ASN A 1 108 ? -27.195 -9.308 7.197 1.00 37.59 108 ASN A N 1
ATOM 808 C CA . ASN A 1 108 ? -26.747 -9.989 8.413 1.00 37.59 108 ASN A CA 1
ATOM 809 C C . ASN A 1 108 ? -25.382 -9.631 9.025 1.00 37.59 108 ASN A C 1
ATOM 811 O O . ASN A 1 108 ? -24.348 -10.222 8.733 1.00 37.59 108 ASN A O 1
ATOM 815 N N . LYS A 1 109 ? -25.495 -8.763 10.037 1.00 43.31 109 LYS A N 1
ATOM 816 C CA . LYS A 1 109 ? -24.634 -8.582 11.211 1.00 43.31 109 LYS A CA 1
ATOM 817 C C . LYS A 1 109 ? -23.883 -9.864 11.603 1.00 43.31 109 LYS A C 1
ATOM 819 O O . LYS A 1 109 ? -24.444 -10.727 12.278 1.00 43.31 109 LYS A O 1
ATOM 824 N N . ALA A 1 110 ? -22.600 -9.925 11.264 1.00 37.62 110 ALA A N 1
ATOM 825 C CA . ALA A 1 110 ? -21.651 -10.856 11.854 1.00 37.62 110 ALA A CA 1
ATOM 826 C C . ALA A 1 110 ? -20.563 -10.073 12.605 1.00 37.62 110 ALA A C 1
ATOM 828 O O . ALA A 1 110 ? -19.749 -9.383 12.010 1.00 37.62 110 ALA A O 1
ATOM 829 N N . SER A 1 111 ? -20.571 -10.263 13.928 1.00 40.97 111 SER A N 1
ATOM 830 C CA . SER A 1 111 ? -19.462 -10.069 14.872 1.00 40.97 111 SER A CA 1
ATOM 831 C C . SER A 1 111 ? -19.022 -8.635 15.208 1.00 40.97 111 SER A C 1
ATOM 833 O O . SER A 1 111 ? -18.203 -8.012 14.541 1.00 40.97 111 SER A O 1
ATOM 835 N N . GLY A 1 112 ? -19.521 -8.141 16.346 1.00 38.59 112 GLY A N 1
ATOM 836 C CA . GLY A 1 112 ? -19.102 -6.888 16.969 1.00 38.59 112 GLY A CA 1
ATOM 837 C C . GLY A 1 112 ? -17.720 -6.967 17.624 1.00 38.59 112 GLY A C 1
ATOM 838 O O . GLY A 1 112 ? -17.619 -7.062 18.846 1.00 38.59 112 GLY A O 1
ATOM 839 N N . ALA A 1 113 ? -16.667 -6.839 16.822 1.00 45.97 113 ALA A N 1
ATOM 840 C CA . ALA A 1 113 ? -15.422 -6.228 17.271 1.00 45.97 113 ALA A CA 1
ATOM 841 C C . ALA A 1 113 ? -15.555 -4.708 17.091 1.00 45.97 113 ALA A C 1
ATOM 843 O O . ALA A 1 113 ? -16.019 -4.249 16.050 1.00 45.97 113 ALA A O 1
ATOM 844 N N . LYS A 1 114 ? -15.177 -3.903 18.092 1.00 48.44 114 LYS A N 1
ATOM 845 C CA . LYS A 1 114 ? -15.045 -2.452 17.883 1.00 48.44 114 LYS A CA 1
ATOM 846 C C . LYS A 1 114 ? -13.992 -2.261 16.790 1.00 48.44 114 LYS A C 1
ATOM 848 O O . LYS A 1 114 ? -12.827 -2.575 17.023 1.00 48.44 114 LYS A O 1
ATOM 853 N N . ASN A 1 115 ? -14.392 -1.818 15.600 1.00 66.94 115 ASN A N 1
ATOM 854 C CA . ASN A 1 115 ? -13.443 -1.569 14.528 1.00 66.94 115 ASN A CA 1
ATOM 855 C C . ASN A 1 115 ? -12.576 -0.373 14.941 1.00 66.94 115 ASN A C 1
ATOM 857 O O . ASN A 1 115 ? -13.027 0.765 15.056 1.00 66.94 115 ASN A O 1
ATOM 861 N N . ASN A 1 116 ? -11.291 -0.617 15.183 1.00 76.44 116 ASN A N 1
ATOM 862 C CA . ASN A 1 116 ? -10.358 0.445 15.575 1.00 76.44 116 ASN A CA 1
ATOM 863 C C . ASN A 1 116 ? -10.138 1.490 14.453 1.00 76.44 116 ASN A C 1
ATOM 865 O O . ASN A 1 116 ? -9.444 2.487 14.660 1.00 76.44 116 ASN A O 1
ATOM 869 N N . TYR A 1 117 ? -10.779 1.280 13.297 1.00 85.56 117 TYR A N 1
ATOM 870 C CA . TYR A 1 117 ? -10.694 2.061 12.068 1.00 85.56 117 TYR A CA 1
ATOM 871 C C . TYR A 1 117 ? -11.999 2.779 11.698 1.00 85.56 117 TYR A C 1
ATOM 873 O O . TYR A 1 117 ? -12.112 3.227 10.571 1.00 85.56 117 TYR A O 1
ATOM 881 N N . ALA A 1 118 ? -12.970 2.934 12.610 1.00 84.31 118 ALA A N 1
ATOM 882 C CA . ALA A 1 118 ? -14.243 3.621 12.319 1.00 84.31 118 ALA A CA 1
ATOM 883 C C . ALA A 1 118 ? -14.099 5.056 11.764 1.00 84.31 118 ALA A C 1
ATOM 885 O O . ALA A 1 118 ? -15.017 5.580 11.146 1.00 84.31 118 ALA A O 1
ATOM 886 N N . ASP A 1 119 ? -12.968 5.711 12.031 1.00 92.31 119 ASP A N 1
ATOM 887 C CA . ASP A 1 119 ? -12.657 7.050 11.536 1.00 92.31 119 ASP A CA 1
ATOM 888 C C . ASP A 1 119 ? -11.911 6.964 10.199 1.00 92.31 119 ASP A C 1
ATOM 890 O O . ASP A 1 119 ? -10.764 6.505 10.143 1.00 92.31 119 ASP A O 1
ATOM 894 N N . VAL A 1 120 ? -12.545 7.464 9.136 1.00 94.31 120 VAL A N 1
ATOM 895 C CA . VAL A 1 120 ? -11.989 7.522 7.774 1.00 94.31 120 VAL A CA 1
ATOM 896 C C . VAL A 1 120 ? -10.644 8.249 7.736 1.00 94.31 120 VAL A C 1
ATOM 898 O O . VAL A 1 120 ? -9.762 7.875 6.969 1.00 94.31 120 VAL A O 1
ATOM 901 N N . SER A 1 121 ? -10.424 9.237 8.605 1.00 94.75 121 SER A N 1
ATOM 902 C CA . SER A 1 121 ? -9.155 9.973 8.678 1.00 94.75 121 SER A CA 1
ATOM 903 C C . SER A 1 121 ? -7.994 9.057 9.068 1.00 94.75 121 SER A C 1
ATOM 905 O O . SER A 1 121 ? -6.887 9.189 8.545 1.00 94.75 121 SER A O 1
ATOM 907 N N . LYS A 1 122 ? -8.242 8.078 9.949 1.00 94.19 122 LYS A N 1
ATOM 908 C CA . LYS A 1 122 ? -7.238 7.073 10.333 1.00 94.19 122 LYS A CA 1
ATOM 909 C C . LYS A 1 122 ? -6.953 6.103 9.196 1.00 94.19 122 LYS A C 1
ATOM 911 O O . LYS A 1 122 ? -5.802 5.730 8.989 1.00 94.19 122 LYS A O 1
ATOM 916 N N . GLN A 1 123 ? -7.984 5.717 8.454 1.00 95.56 123 GLN A N 1
ATOM 917 C CA . GLN A 1 123 ? -7.827 4.878 7.269 1.00 95.56 123 GLN A CA 1
ATOM 918 C C . GLN A 1 123 ? -7.030 5.616 6.180 1.00 95.56 123 GLN A C 1
ATOM 920 O O . GLN A 1 123 ? -6.120 5.053 5.582 1.00 95.56 123 GLN A O 1
ATOM 925 N N . GLN A 1 124 ? -7.292 6.910 5.980 1.00 96.50 124 GLN A N 1
ATOM 926 C CA . GLN A 1 124 ? -6.543 7.744 5.042 1.00 96.50 124 GLN A CA 1
ATOM 927 C C . GLN A 1 124 ? -5.075 7.890 5.456 1.00 96.50 124 GLN A C 1
ATOM 929 O O . GLN A 1 124 ? -4.180 7.782 4.619 1.00 96.50 124 GLN A O 1
ATOM 934 N N . TYR A 1 125 ? -4.813 8.080 6.752 1.00 95.12 125 TYR A N 1
ATOM 935 C CA . TYR A 1 125 ? -3.454 8.048 7.289 1.00 95.12 125 TYR A CA 1
ATOM 936 C C . TYR A 1 125 ? -2.755 6.716 6.975 1.00 95.12 125 TYR A C 1
ATOM 938 O O . TYR A 1 125 ? -1.591 6.713 6.576 1.00 95.12 125 TYR A O 1
ATOM 946 N N . TRP A 1 126 ? -3.478 5.597 7.057 1.00 95.12 126 TRP A N 1
ATOM 947 C CA . TRP A 1 126 ? -2.967 4.282 6.674 1.00 95.12 126 TRP A CA 1
ATOM 948 C C . TRP A 1 126 ? -2.505 4.224 5.218 1.00 95.12 126 TRP A C 1
ATOM 950 O O . TRP A 1 126 ? -1.412 3.727 4.940 1.00 95.12 126 TRP A O 1
ATOM 960 N N . ILE A 1 127 ? -3.309 4.767 4.298 1.00 97.44 127 ILE A N 1
ATOM 961 C CA . ILE A 1 127 ? -2.985 4.832 2.867 1.00 97.44 127 ILE A CA 1
ATOM 962 C C . ILE A 1 127 ? -1.719 5.664 2.645 1.00 97.44 127 ILE A C 1
ATOM 964 O O . ILE A 1 127 ? -0.820 5.224 1.934 1.00 97.44 127 ILE A O 1
ATOM 968 N N . ILE A 1 128 ? -1.609 6.822 3.302 1.00 96.81 128 ILE A N 1
ATOM 969 C CA . ILE A 1 128 ? -0.442 7.707 3.180 1.00 96.81 128 ILE A CA 1
ATOM 970 C C . ILE A 1 128 ? 0.834 6.989 3.635 1.00 96.81 128 ILE A C 1
ATOM 972 O O . ILE A 1 128 ? 1.817 6.950 2.900 1.00 96.81 128 ILE A O 1
ATOM 976 N N . GLN A 1 129 ? 0.809 6.360 4.813 1.00 96.94 129 GLN A N 1
ATOM 977 C CA . GLN A 1 129 ? 1.967 5.613 5.319 1.00 96.94 129 GLN A CA 1
ATOM 978 C C . GLN A 1 129 ? 2.309 4.410 4.434 1.00 96.94 129 GLN A C 1
ATOM 980 O O . GLN A 1 129 ? 3.475 4.090 4.230 1.00 96.94 129 GLN A O 1
ATOM 985 N N . SER A 1 130 ? 1.294 3.772 3.854 1.00 97.31 130 SER A N 1
ATOM 986 C CA . SER A 1 130 ? 1.486 2.678 2.903 1.00 97.31 130 SER A CA 1
ATOM 987 C C . SER A 1 130 ? 2.180 3.152 1.624 1.00 97.31 130 SER A C 1
ATOM 989 O O . SER A 1 130 ? 3.068 2.468 1.126 1.00 97.31 130 SER A O 1
ATOM 991 N N . HIS A 1 131 ? 1.831 4.335 1.105 1.00 97.56 131 HIS A N 1
ATOM 992 C CA . HIS A 1 131 ? 2.535 4.930 -0.036 1.00 97.56 131 HIS A CA 1
ATOM 993 C C . HIS A 1 131 ? 3.999 5.201 0.284 1.00 97.56 131 HIS A C 1
ATOM 995 O O . HIS A 1 131 ? 4.853 4.937 -0.556 1.00 97.56 131 HIS A O 1
ATOM 1001 N N . ASP A 1 132 ? 4.307 5.694 1.481 1.00 96.69 132 ASP A N 1
ATOM 1002 C CA . ASP A 1 132 ? 5.690 5.954 1.887 1.00 96.69 132 ASP A CA 1
ATOM 1003 C C . ASP A 1 132 ? 6.502 4.657 2.026 1.00 96.69 132 ASP A C 1
ATOM 1005 O O . ASP A 1 132 ? 7.636 4.591 1.545 1.00 96.69 132 ASP A O 1
ATOM 1009 N N . ALA A 1 133 ? 5.896 3.594 2.563 1.00 96.25 133 ALA A N 1
ATOM 1010 C CA . ALA A 1 133 ? 6.511 2.269 2.612 1.00 96.25 133 ALA A CA 1
ATOM 1011 C C . ALA A 1 133 ? 6.785 1.704 1.206 1.00 96.25 133 ALA A C 1
ATOM 1013 O O . ALA A 1 133 ? 7.873 1.194 0.943 1.00 96.25 133 ALA A O 1
ATOM 1014 N N . ILE A 1 134 ? 5.842 1.854 0.267 1.00 97.12 134 ILE A N 1
ATOM 1015 C CA . ILE A 1 134 ? 6.050 1.434 -1.127 1.00 97.12 134 ILE A CA 1
ATOM 1016 C C . ILE A 1 134 ? 7.121 2.282 -1.810 1.00 97.12 134 ILE A C 1
ATOM 1018 O O . ILE A 1 134 ? 7.983 1.729 -2.483 1.00 97.12 134 ILE A O 1
ATOM 1022 N N . LYS A 1 135 ? 7.140 3.606 -1.612 1.00 96.56 135 LYS A N 1
ATOM 1023 C CA . LYS A 1 135 ? 8.191 4.479 -2.164 1.00 96.56 135 LYS A CA 1
ATOM 1024 C C . LYS A 1 135 ? 9.587 4.012 -1.770 1.00 96.56 135 LYS A C 1
ATOM 1026 O O . LYS A 1 135 ? 10.466 4.011 -2.623 1.00 96.56 135 LYS A O 1
ATOM 1031 N N . ALA A 1 136 ? 9.778 3.573 -0.526 1.00 94.25 136 ALA A N 1
ATOM 1032 C CA . ALA A 1 136 ? 11.061 3.061 -0.048 1.00 94.25 136 ALA A CA 1
ATOM 1033 C C . ALA A 1 136 ? 11.536 1.784 -0.776 1.00 94.25 136 ALA A C 1
ATOM 1035 O O . ALA A 1 136 ? 12.723 1.471 -0.739 1.00 94.25 136 ALA A O 1
ATOM 1036 N N . ARG A 1 137 ? 10.632 1.063 -1.452 1.00 92.50 137 ARG A N 1
ATOM 1037 C CA . ARG A 1 137 ? 10.922 -0.152 -2.233 1.00 92.50 137 ARG A CA 1
ATOM 1038 C C . ARG A 1 137 ? 11.266 0.137 -3.698 1.00 92.50 137 ARG A C 1
ATOM 1040 O O . ARG A 1 137 ? 11.857 -0.706 -4.366 1.00 92.50 137 ARG A O 1
ATOM 1047 N N . LEU A 1 138 ? 10.878 1.300 -4.219 1.00 94.94 138 LEU A N 1
ATOM 1048 C CA . LEU A 1 138 ? 11.001 1.627 -5.640 1.00 94.94 138 LEU A CA 1
ATOM 1049 C C . LEU A 1 138 ? 12.416 2.076 -6.014 1.00 94.94 138 LEU A C 1
ATOM 1051 O O . LEU A 1 138 ? 13.124 2.702 -5.229 1.00 94.94 138 LEU A O 1
ATOM 1055 N N . ARG A 1 139 ? 12.799 1.836 -7.275 1.00 95.19 139 ARG A N 1
ATOM 1056 C CA . ARG A 1 139 ? 14.092 2.284 -7.819 1.00 95.19 139 ARG A CA 1
ATOM 1057 C C . ARG A 1 139 ? 14.224 3.809 -7.866 1.00 95.19 139 ARG A C 1
ATOM 1059 O O . ARG A 1 139 ? 15.300 4.327 -7.586 1.00 95.19 139 ARG A O 1
ATOM 1066 N N . ASP A 1 140 ? 13.144 4.506 -8.217 1.00 96.88 140 ASP A N 1
ATOM 1067 C CA . ASP A 1 140 ? 13.029 5.968 -8.155 1.00 96.88 140 ASP A CA 1
ATOM 1068 C C . ASP A 1 140 ? 11.783 6.353 -7.331 1.00 96.88 140 ASP A C 1
ATOM 1070 O O . ASP A 1 140 ? 10.687 6.495 -7.893 1.00 96.88 140 ASP A O 1
ATOM 1074 N N . PRO A 1 141 ? 11.937 6.545 -6.005 1.00 97.19 141 PRO A N 1
ATOM 1075 C CA . PRO A 1 141 ? 10.838 6.883 -5.098 1.00 97.19 141 PRO A CA 1
ATOM 1076 C C . PRO A 1 141 ? 10.118 8.188 -5.462 1.00 97.19 141 PRO A C 1
ATOM 1078 O O . PRO A 1 141 ? 8.919 8.330 -5.226 1.00 97.19 141 PRO A O 1
ATOM 1081 N N . SER A 1 142 ? 10.841 9.151 -6.042 1.00 97.50 142 SER A N 1
ATOM 1082 C CA . SER A 1 142 ? 10.313 10.481 -6.373 1.00 97.50 142 SER A CA 1
ATOM 1083 C C . SER A 1 142 ? 9.381 10.462 -7.587 1.00 97.50 142 SER A C 1
ATOM 1085 O O . SER A 1 142 ? 8.501 11.311 -7.718 1.00 97.50 142 SER A O 1
ATOM 1087 N N . SER A 1 143 ? 9.548 9.465 -8.459 1.00 98.06 143 SER A N 1
ATOM 1088 C CA . SER A 1 143 ? 8.718 9.263 -9.648 1.00 98.06 143 SER A CA 1
ATOM 1089 C C . SER A 1 143 ? 7.415 8.504 -9.388 1.00 98.06 143 SER A C 1
ATOM 1091 O O . SER A 1 143 ? 6.619 8.351 -10.319 1.00 98.06 143 SER A O 1
ATOM 1093 N N . ALA A 1 144 ? 7.213 8.011 -8.162 1.00 98.19 144 ALA A N 1
ATOM 1094 C CA . ALA A 1 144 ? 6.117 7.120 -7.815 1.00 98.19 144 ALA A CA 1
ATOM 1095 C C . ALA A 1 144 ? 4.749 7.767 -8.065 1.00 98.19 144 ALA A C 1
ATOM 1097 O O . ALA A 1 144 ? 4.436 8.846 -7.559 1.00 98.19 144 ALA A O 1
ATOM 1098 N N . LYS A 1 145 ? 3.909 7.067 -8.825 1.00 98.38 145 LYS A N 1
ATOM 1099 C CA . LYS A 1 145 ? 2.518 7.431 -9.088 1.00 98.38 145 LYS A CA 1
ATOM 1100 C C . LYS A 1 145 ? 1.620 6.328 -8.564 1.00 98.38 145 LYS A C 1
ATOM 1102 O O . LYS A 1 145 ? 1.682 5.205 -9.053 1.00 98.38 145 LYS A O 1
ATOM 1107 N N . PHE A 1 146 ? 0.775 6.671 -7.604 1.00 98.44 146 PHE A N 1
ATOM 1108 C CA . PHE A 1 146 ? -0.210 5.764 -7.030 1.00 98.44 146 PHE A CA 1
ATOM 1109 C C . PHE A 1 146 ? -1.571 5.977 -7.681 1.00 98.44 146 PHE A C 1
ATOM 1111 O O . PHE A 1 146 ? -1.877 7.083 -8.127 1.00 98.44 146 PHE A O 1
ATOM 1118 N N . ARG A 1 147 ? -2.368 4.913 -7.739 1.00 98.38 147 ARG A N 1
ATOM 1119 C CA . ARG A 1 147 ? -3.790 4.961 -8.091 1.00 98.38 147 ARG A CA 1
ATOM 1120 C C . ARG A 1 147 ? -4.534 3.815 -7.420 1.00 98.38 147 ARG A C 1
ATOM 1122 O O . ARG A 1 147 ? -3.910 2.862 -6.943 1.00 98.38 147 ARG A O 1
ATOM 1129 N N . ASN A 1 148 ? -5.859 3.896 -7.399 1.00 98.06 148 ASN A N 1
ATOM 1130 C CA . ASN A 1 148 ? -6.748 2.857 -6.880 1.00 98.06 148 ASN A CA 1
ATOM 1131 C C . ASN A 1 148 ? -6.362 2.345 -5.480 1.00 98.06 148 ASN A C 1
ATOM 1133 O O . ASN A 1 148 ? -6.519 1.164 -5.178 1.00 98.06 148 ASN A O 1
ATOM 1137 N N . SER A 1 149 ? -5.830 3.222 -4.628 1.00 98.25 149 SER A N 1
ATOM 1138 C CA . SER A 1 149 ? -5.373 2.853 -3.290 1.00 98.25 149 SER A CA 1
ATOM 1139 C C . SER A 1 149 ? -6.550 2.832 -2.331 1.00 98.25 149 SER A C 1
ATOM 1141 O O . SER A 1 149 ? -7.282 3.812 -2.218 1.00 98.25 149 SER A O 1
ATOM 1143 N N . ARG A 1 150 ? -6.747 1.723 -1.628 1.00 98.19 150 ARG A N 1
ATOM 1144 C CA . ARG A 1 150 ? -7.874 1.541 -0.713 1.00 98.19 150 ARG A CA 1
ATOM 1145 C C . ARG A 1 150 ? -7.420 0.884 0.580 1.00 98.19 150 ARG A C 1
ATOM 1147 O O . ARG A 1 150 ? -6.517 0.049 0.561 1.00 98.19 150 ARG A O 1
ATOM 1154 N N . PHE A 1 151 ? -8.061 1.266 1.678 1.00 97.56 151 PHE A N 1
ATOM 1155 C CA . PHE A 1 151 ? -7.892 0.620 2.973 1.00 97.56 151 PHE A CA 1
ATOM 1156 C C . PHE A 1 151 ? -8.719 -0.674 3.054 1.00 97.56 151 PHE A C 1
ATOM 1158 O O . PHE A 1 151 ? -9.879 -0.690 2.644 1.00 97.56 151 PHE A O 1
ATOM 1165 N N . TYR A 1 152 ? -8.126 -1.738 3.593 1.00 96.19 152 TYR A N 1
ATOM 1166 C CA . TYR A 1 152 ? -8.765 -3.036 3.806 1.00 96.19 152 TYR A CA 1
ATOM 1167 C C . TYR A 1 152 ? -8.459 -3.535 5.214 1.00 96.19 152 TYR A C 1
ATOM 1169 O O . TYR A 1 152 ? -7.303 -3.553 5.635 1.00 96.19 152 TYR A O 1
ATOM 1177 N N . SER A 1 153 ? -9.480 -3.992 5.932 1.00 94.69 153 SER A N 1
ATOM 1178 C CA . SER A 1 153 ? -9.322 -4.611 7.253 1.00 94.69 153 SER A CA 1
ATOM 1179 C C . SER A 1 153 ? -9.983 -5.989 7.378 1.00 94.69 153 SER A C 1
ATOM 1181 O O . SER A 1 153 ? -9.833 -6.658 8.402 1.00 94.69 153 SER A O 1
ATOM 1183 N N . GLY A 1 154 ? -10.649 -6.471 6.322 1.00 92.81 154 GLY A N 1
ATOM 1184 C CA . GLY A 1 154 ? -11.351 -7.761 6.306 1.00 92.81 154 GLY A CA 1
ATOM 1185 C C . GLY A 1 154 ? -10.437 -8.987 6.261 1.00 92.81 154 GLY A C 1
ATOM 1186 O O . GLY A 1 154 ? -10.854 -10.067 6.669 1.00 92.81 154 GLY A O 1
ATOM 1187 N N . GLY A 1 155 ? -9.180 -8.828 5.833 1.00 88.50 155 GLY A N 1
ATOM 1188 C CA . GLY A 1 155 ? -8.167 -9.895 5.793 1.00 88.50 155 GLY A CA 1
ATOM 1189 C C . GLY A 1 155 ? -7.531 -10.238 7.150 1.00 88.50 155 GLY A C 1
ATOM 1190 O O . GLY A 1 155 ? -6.546 -10.970 7.196 1.00 88.50 155 GLY A O 1
ATOM 1191 N N . GLY A 1 156 ? -8.040 -9.686 8.257 1.00 86.62 156 GLY A N 1
ATOM 1192 C CA . GLY A 1 156 ? -7.532 -9.894 9.620 1.00 86.62 156 GLY A CA 1
ATOM 1193 C C . GLY A 1 156 ? -6.435 -8.913 10.044 1.00 86.62 156 GLY A C 1
ATOM 1194 O O . GLY A 1 156 ? -6.376 -8.546 11.217 1.00 86.62 156 GLY A O 1
ATOM 1195 N N . THR A 1 157 ? -5.632 -8.427 9.095 1.00 89.19 157 THR A N 1
ATOM 1196 C CA . THR A 1 157 ? -4.650 -7.356 9.314 1.00 89.19 157 THR A CA 1
ATOM 1197 C C . THR A 1 157 ? -5.027 -6.132 8.478 1.00 89.19 157 THR A C 1
ATOM 1199 O O . THR A 1 157 ? -5.292 -6.286 7.286 1.00 89.19 157 THR A O 1
ATOM 1202 N N . PRO A 1 158 ? -5.041 -4.921 9.060 1.00 93.25 158 PRO A N 1
ATOM 1203 C CA . PRO A 1 158 ? -5.249 -3.676 8.322 1.00 93.25 158 PRO A CA 1
ATOM 1204 C C . PRO A 1 158 ? -4.123 -3.431 7.309 1.00 93.25 158 PRO A C 1
ATOM 1206 O O . PRO A 1 158 ? -2.943 -3.364 7.660 1.00 93.25 158 PRO A O 1
ATOM 1209 N N . ILE A 1 159 ? -4.490 -3.275 6.044 1.00 95.94 159 ILE A N 1
ATOM 1210 C CA . ILE A 1 159 ? -3.551 -3.057 4.949 1.00 95.94 159 ILE A CA 1
ATOM 1211 C C . ILE A 1 159 ? -4.105 -2.054 3.935 1.00 95.94 159 ILE A C 1
ATOM 1213 O O . ILE A 1 159 ? -5.302 -1.778 3.882 1.00 95.94 159 ILE A O 1
ATOM 1217 N N . THR A 1 160 ? -3.224 -1.540 3.087 1.00 97.62 160 THR A N 1
ATOM 1218 C CA . THR A 1 160 ? -3.590 -0.803 1.879 1.00 97.62 160 THR A CA 1
ATOM 1219 C C . THR A 1 160 ? -3.214 -1.630 0.665 1.00 97.62 160 THR A C 1
ATOM 1221 O O . THR A 1 160 ? -2.061 -2.051 0.542 1.00 97.62 160 THR A O 1
ATOM 1224 N N . CYS A 1 161 ? -4.159 -1.800 -0.256 1.00 97.88 161 CYS A N 1
ATOM 1225 C CA . CYS A 1 161 ? -3.876 -2.331 -1.586 1.00 97.88 161 CYS A CA 1
ATOM 1226 C C . CYS A 1 161 ? -4.175 -1.280 -2.646 1.00 97.88 161 CYS A C 1
ATOM 1228 O O . CYS A 1 161 ? -5.111 -0.489 -2.498 1.00 97.88 161 CYS A O 1
ATOM 1230 N N . GLY A 1 162 ? -3.405 -1.291 -3.725 1.00 98.00 162 GLY A N 1
ATOM 1231 C CA . GLY A 1 162 ? -3.611 -0.401 -4.859 1.00 98.00 162 GLY A CA 1
ATOM 1232 C C . GLY A 1 162 ? -2.649 -0.705 -5.992 1.00 98.00 162 GLY A C 1
ATOM 1233 O O . GLY A 1 162 ? -2.113 -1.810 -6.086 1.00 98.00 162 GLY A O 1
ATOM 1234 N N . GLU A 1 163 ? -2.427 0.285 -6.847 1.00 98.38 163 GLU A N 1
ATOM 1235 C CA . GLU A 1 163 ? -1.472 0.189 -7.942 1.00 98.38 163 GLU A CA 1
ATOM 1236 C C . GLU A 1 163 ? -0.440 1.314 -7.877 1.00 98.38 163 GLU A C 1
ATOM 1238 O O . GLU A 1 163 ? -0.754 2.455 -7.521 1.00 98.38 163 GLU A O 1
ATOM 1243 N N . VAL A 1 164 ? 0.792 0.996 -8.261 1.00 98.25 164 VAL A N 1
ATOM 1244 C CA . VAL A 1 164 ? 1.915 1.927 -8.312 1.00 98.25 164 VAL A CA 1
ATOM 1245 C C . VAL A 1 164 ? 2.629 1.815 -9.654 1.00 98.25 164 VAL A C 1
ATOM 1247 O O . VAL A 1 164 ? 2.712 0.742 -10.238 1.00 98.25 164 VAL A O 1
ATOM 1250 N N . ASN A 1 165 ? 3.124 2.937 -10.163 1.00 98.12 165 ASN A N 1
ATOM 1251 C CA . ASN A 1 165 ? 4.015 2.986 -11.316 1.00 98.12 165 ASN A CA 1
ATOM 1252 C C . ASN A 1 165 ? 5.187 3.913 -10.988 1.00 98.12 165 ASN A C 1
ATOM 1254 O O . ASN A 1 165 ? 4.987 4.986 -10.414 1.00 98.12 165 ASN A O 1
ATOM 1258 N N . ALA A 1 166 ? 6.397 3.517 -11.360 1.00 98.06 166 ALA A N 1
ATOM 1259 C CA . ALA A 1 166 ? 7.618 4.259 -11.078 1.00 98.06 166 ALA A CA 1
ATOM 1260 C C . ALA A 1 166 ? 8.635 4.075 -12.205 1.00 98.06 166 ALA A C 1
ATOM 1262 O O . ALA A 1 166 ? 8.527 3.153 -13.016 1.00 98.06 166 ALA A O 1
ATOM 1263 N N . LYS A 1 167 ? 9.631 4.960 -12.264 1.00 97.75 167 LYS A N 1
ATOM 1264 C CA . LYS A 1 167 ? 10.735 4.812 -13.209 1.00 97.75 167 LYS A CA 1
ATOM 1265 C C . LYS A 1 167 ? 11.631 3.645 -12.805 1.00 97.75 167 LYS A C 1
ATOM 1267 O O . LYS A 1 167 ? 12.031 3.515 -11.648 1.00 97.75 167 LYS A O 1
ATOM 1272 N N . ASN A 1 168 ? 11.981 2.824 -13.786 1.00 95.25 168 ASN A N 1
ATOM 1273 C CA . ASN A 1 168 ? 12.988 1.780 -13.651 1.00 95.25 168 ASN A CA 1
ATOM 1274 C C . ASN A 1 168 ? 14.415 2.360 -13.761 1.00 95.25 168 ASN A C 1
ATOM 1276 O O . ASN A 1 168 ? 14.616 3.567 -13.906 1.00 95.25 168 ASN A O 1
ATOM 1280 N N . ALA A 1 169 ? 15.430 1.490 -13.731 1.00 94.56 169 ALA A N 1
ATOM 1281 C CA . ALA A 1 169 ? 16.835 1.898 -13.826 1.00 94.56 169 ALA A CA 1
ATOM 1282 C C . ALA A 1 169 ? 17.209 2.590 -15.156 1.00 94.56 169 ALA A C 1
ATOM 1284 O O . ALA A 1 169 ? 18.216 3.290 -15.208 1.00 94.56 169 ALA A O 1
ATOM 1285 N N . PHE A 1 170 ? 16.396 2.432 -16.203 1.00 96.12 170 PHE A N 1
ATOM 1286 C CA . PHE A 1 170 ? 16.575 3.072 -17.509 1.00 96.12 170 PHE A CA 1
ATOM 1287 C C . PHE A 1 170 ? 15.808 4.402 -17.631 1.00 96.12 170 PHE A C 1
ATOM 1289 O O . PHE A 1 170 ? 15.803 5.022 -18.690 1.00 96.12 170 PHE A 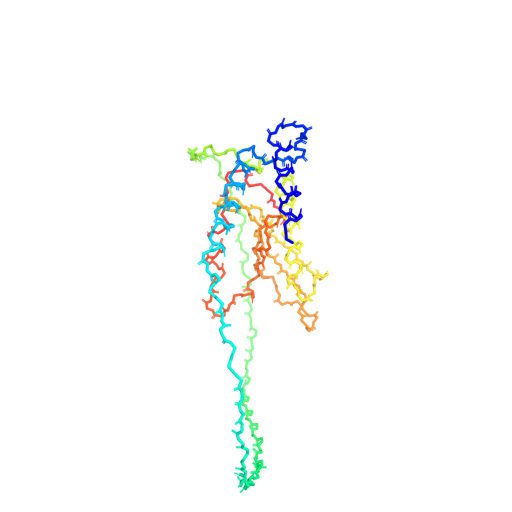O 1
ATOM 1296 N N . GLY A 1 171 ? 15.144 4.851 -16.559 1.00 95.88 171 GLY A N 1
ATOM 1297 C CA . GLY A 1 171 ? 14.413 6.120 -16.511 1.00 95.88 171 GLY A CA 1
ATOM 1298 C C . GLY A 1 171 ? 13.008 6.086 -17.124 1.00 95.88 171 GLY A C 1
ATOM 1299 O O . GLY A 1 171 ? 12.351 7.130 -17.180 1.00 95.88 171 GLY A O 1
ATOM 1300 N N . GLY A 1 172 ? 12.532 4.915 -17.559 1.00 97.31 172 GLY A N 1
ATOM 1301 C CA . GLY A 1 172 ? 11.206 4.715 -18.150 1.00 97.31 172 GLY A CA 1
ATOM 1302 C C . GLY A 1 172 ? 10.190 4.126 -17.168 1.00 97.31 172 GLY A C 1
ATOM 1303 O O . GLY A 1 172 ? 10.566 3.443 -16.219 1.00 97.31 172 GLY A O 1
ATOM 1304 N N . PHE A 1 173 ? 8.900 4.371 -17.412 1.00 97.31 173 PHE A N 1
ATOM 1305 C CA . PHE A 1 173 ? 7.794 3.727 -16.691 1.00 97.31 173 PHE A CA 1
ATOM 1306 C C . PHE A 1 173 ? 7.416 2.413 -17.383 1.00 97.31 173 PHE A C 1
ATOM 1308 O O . PHE A 1 173 ? 7.218 2.401 -18.596 1.00 97.31 173 PHE A O 1
ATOM 1315 N N . THR A 1 174 ? 7.280 1.328 -16.623 1.00 93.75 174 THR A N 1
ATOM 1316 C CA . THR A 1 174 ? 6.948 -0.011 -17.149 1.00 93.75 174 THR A CA 1
ATOM 1317 C C . THR A 1 174 ? 5.455 -0.327 -17.105 1.00 93.75 174 THR A C 1
ATOM 1319 O O . THR A 1 174 ? 5.009 -1.269 -17.752 1.00 93.75 174 THR A O 1
ATOM 1322 N N . GLY A 1 175 ? 4.671 0.479 -16.389 1.00 96.56 175 GLY A N 1
ATOM 1323 C CA . GLY A 1 175 ? 3.239 0.269 -16.217 1.00 96.56 175 GLY A CA 1
ATOM 1324 C C . GLY A 1 175 ? 2.856 0.259 -14.745 1.00 96.56 175 GLY A C 1
ATOM 1325 O O . GLY A 1 175 ? 3.706 0.267 -13.862 1.00 96.56 175 GLY A O 1
ATOM 1326 N N . TYR A 1 176 ? 1.554 0.299 -14.486 1.00 97.62 176 TYR A N 1
ATOM 1327 C CA . TYR A 1 176 ? 1.051 0.164 -13.126 1.00 97.62 176 TYR A CA 1
ATOM 1328 C C . TYR A 1 176 ? 1.072 -1.303 -12.713 1.00 97.62 176 TYR A C 1
ATOM 1330 O O . TYR A 1 176 ? 0.528 -2.150 -13.419 1.00 97.62 176 TYR A O 1
ATOM 1338 N N . GLU A 1 177 ? 1.661 -1.575 -11.558 1.00 95.69 177 GLU A N 1
ATOM 1339 C CA . GLU A 1 177 ? 1.658 -2.881 -10.917 1.00 95.69 177 GLU A CA 1
ATOM 1340 C C . GLU A 1 177 ? 0.959 -2.814 -9.559 1.00 95.69 177 GLU A C 1
ATOM 1342 O O . GLU A 1 177 ? 0.845 -1.752 -8.944 1.00 95.69 177 GLU A O 1
ATOM 1347 N N . ARG A 1 178 ? 0.457 -3.955 -9.092 1.00 96.62 178 ARG A N 1
ATOM 1348 C CA . ARG A 1 178 ? -0.232 -4.052 -7.804 1.00 96.62 178 ARG A CA 1
ATOM 1349 C C . ARG A 1 178 ? 0.751 -3.924 -6.646 1.00 96.62 178 ARG A C 1
ATOM 1351 O O . ARG A 1 178 ? 1.854 -4.456 -6.718 1.00 96.62 178 ARG A O 1
ATOM 1358 N N . PHE A 1 179 ? 0.311 -3.287 -5.566 1.00 96.81 179 PHE A N 1
ATOM 1359 C CA . PHE A 1 179 ? 1.044 -3.243 -4.306 1.00 96.81 179 PHE A CA 1
ATOM 1360 C C . PHE A 1 179 ? 0.164 -3.611 -3.110 1.00 96.81 179 PHE A C 1
ATOM 1362 O O . PHE A 1 179 ? -1.051 -3.399 -3.128 1.00 96.81 179 PHE A O 1
ATOM 1369 N N . ILE A 1 180 ? 0.803 -4.119 -2.057 1.00 96.62 180 ILE A N 1
ATOM 1370 C CA . ILE A 1 180 ? 0.196 -4.465 -0.768 1.00 96.62 180 ILE A CA 1
ATOM 1371 C C . ILE A 1 180 ? 1.110 -3.941 0.341 1.00 96.62 180 ILE A C 1
ATOM 1373 O O . ILE A 1 180 ? 2.295 -4.270 0.355 1.00 96.62 180 ILE A O 1
ATOM 1377 N N . ALA A 1 181 ? 0.583 -3.148 1.278 1.00 96.88 181 ALA A N 1
ATOM 1378 C CA . ALA A 1 181 ? 1.375 -2.617 2.390 1.00 96.88 181 ALA A CA 1
ATOM 1379 C C . ALA A 1 181 ? 0.599 -2.522 3.714 1.00 96.88 181 ALA A C 1
ATOM 1381 O O . ALA A 1 181 ? -0.586 -2.194 3.729 1.00 96.88 181 ALA A O 1
ATOM 1382 N N . THR A 1 182 ? 1.271 -2.764 4.844 1.00 93.69 182 THR A N 1
ATOM 1383 C CA . THR A 1 182 ? 0.680 -2.721 6.202 1.00 93.69 182 THR A CA 1
ATOM 1384 C C . THR A 1 182 ? 0.610 -1.327 6.824 1.00 93.69 182 THR A C 1
ATOM 1386 O O . THR A 1 182 ? 0.151 -1.188 7.957 1.00 93.69 182 THR A O 1
ATOM 1389 N N . GLY A 1 183 ? 1.029 -0.281 6.110 1.00 89.94 183 GLY A N 1
ATOM 1390 C CA . GLY A 1 183 ? 1.008 1.092 6.616 1.00 89.94 183 GLY A CA 1
ATOM 1391 C C . GLY A 1 183 ? 1.854 1.261 7.891 1.00 89.94 183 GLY A C 1
ATOM 1392 O O . GLY A 1 183 ? 2.983 0.786 7.924 1.00 89.94 183 GLY A O 1
ATOM 1393 N N . PRO A 1 184 ? 1.350 1.926 8.949 1.00 87.12 184 PRO A N 1
ATOM 1394 C CA . PRO A 1 184 ? 2.160 2.336 10.101 1.00 87.12 184 PRO A CA 1
ATOM 1395 C C . PRO A 1 184 ? 2.561 1.204 11.061 1.00 87.12 184 PRO A C 1
ATOM 1397 O O . PRO A 1 184 ? 3.320 1.450 11.994 1.00 87.12 184 PRO A O 1
ATOM 1400 N N . VAL A 1 185 ? 2.012 -0.005 10.911 1.00 80.25 185 VAL A N 1
ATOM 1401 C CA . VAL A 1 185 ? 2.116 -1.070 11.934 1.00 80.25 185 VAL A CA 1
ATOM 1402 C C . VAL A 1 185 ? 3.072 -2.190 11.520 1.00 80.25 185 VAL A C 1
ATOM 1404 O O . VAL A 1 185 ? 3.205 -3.184 12.229 1.00 80.25 185 VAL A O 1
ATOM 1407 N N . GLY A 1 186 ? 3.771 -2.034 10.395 1.00 76.94 186 GLY A N 1
ATOM 1408 C CA . GLY A 1 186 ? 4.811 -2.972 9.997 1.00 76.94 186 GLY A CA 1
ATOM 1409 C C . GLY A 1 186 ? 5.518 -2.587 8.708 1.00 76.94 186 GLY A C 1
ATOM 1410 O O . GLY A 1 186 ? 4.994 -1.819 7.904 1.00 76.94 186 GLY A O 1
ATOM 1411 N N . ASP A 1 187 ? 6.675 -3.208 8.500 1.00 78.50 187 ASP A N 1
ATOM 1412 C CA . ASP A 1 187 ? 7.545 -2.995 7.336 1.00 78.50 187 ASP A CA 1
ATOM 1413 C C . ASP A 1 187 ? 7.113 -3.819 6.110 1.00 78.50 187 ASP A C 1
ATOM 1415 O O . ASP A 1 187 ? 7.851 -3.948 5.131 1.00 78.50 187 ASP A O 1
ATOM 1419 N N . LEU A 1 188 ? 5.921 -4.422 6.160 1.00 88.06 188 LEU A N 1
ATOM 1420 C CA . LEU A 1 188 ? 5.405 -5.242 5.076 1.00 88.06 188 LEU A CA 1
ATOM 1421 C C . LEU A 1 188 ? 4.953 -4.329 3.933 1.00 88.06 188 LEU A C 1
ATOM 1423 O O . LEU A 1 188 ? 3.946 -3.626 4.042 1.00 88.06 188 LEU A O 1
ATOM 1427 N N . ALA A 1 189 ? 5.698 -4.356 2.837 1.00 94.00 189 ALA A N 1
ATOM 1428 C CA . ALA A 1 189 ? 5.433 -3.582 1.637 1.00 94.00 189 ALA A CA 1
ATOM 1429 C C . ALA A 1 189 ? 5.933 -4.376 0.428 1.00 94.00 189 ALA A C 1
ATOM 1431 O O . ALA A 1 189 ? 7.140 -4.553 0.260 1.00 94.00 189 ALA A O 1
ATOM 1432 N N . PHE A 1 190 ? 5.002 -4.858 -0.393 1.00 93.12 190 PHE A N 1
ATOM 1433 C CA . PHE A 1 190 ? 5.298 -5.660 -1.578 1.00 93.12 190 PHE A CA 1
ATOM 1434 C C . PHE A 1 190 ? 4.686 -5.047 -2.829 1.00 93.12 190 PHE A C 1
ATOM 1436 O O . PHE A 1 190 ? 3.574 -4.511 -2.788 1.00 93.12 190 PHE A O 1
ATOM 1443 N N . ILE A 1 191 ? 5.394 -5.189 -3.941 1.00 94.88 191 ILE A N 1
ATOM 1444 C CA . ILE A 1 191 ? 4.919 -4.902 -5.298 1.00 94.88 191 ILE A CA 1
ATOM 1445 C C . ILE A 1 191 ? 4.866 -6.200 -6.114 1.00 94.88 191 ILE A C 1
ATOM 1447 O O . ILE A 1 191 ? 5.471 -7.199 -5.736 1.00 94.88 191 ILE A O 1
ATOM 1451 N N . ALA A 1 192 ? 4.115 -6.222 -7.215 1.00 92.81 192 ALA A N 1
ATOM 1452 C CA . ALA A 1 192 ? 3.945 -7.431 -8.029 1.00 92.81 192 ALA A CA 1
ATOM 1453 C C . ALA A 1 192 ? 5.274 -8.012 -8.528 1.00 92.81 192 ALA A C 1
ATOM 1455 O O . ALA A 1 192 ? 5.434 -9.228 -8.558 1.00 92.81 192 ALA A O 1
ATOM 1456 N N . SER A 1 193 ? 6.233 -7.152 -8.855 1.00 90.31 193 SER A N 1
ATOM 1457 C CA . SER A 1 193 ? 7.579 -7.533 -9.283 1.00 90.31 193 SER A CA 1
ATOM 1458 C C . SER A 1 193 ? 8.471 -8.129 -8.185 1.00 90.31 193 SER A C 1
ATOM 1460 O O . SER A 1 193 ? 9.539 -8.645 -8.506 1.00 90.31 193 SER A O 1
ATOM 1462 N N . ASP A 1 194 ? 8.049 -8.118 -6.914 1.00 88.50 194 ASP A N 1
ATOM 1463 C CA . ASP A 1 194 ? 8.760 -8.820 -5.835 1.00 88.50 194 ASP A CA 1
ATOM 1464 C C . ASP A 1 194 ? 8.550 -10.344 -5.880 1.00 88.50 194 ASP A C 1
ATOM 1466 O O . ASP A 1 194 ? 9.293 -11.092 -5.242 1.00 88.50 194 ASP A O 1
ATOM 1470 N N . PHE A 1 195 ? 7.526 -10.812 -6.598 1.00 85.44 195 PHE A N 1
ATOM 1471 C CA . PHE A 1 195 ? 7.185 -12.227 -6.694 1.00 85.44 195 PHE A CA 1
ATOM 1472 C C . PHE A 1 195 ? 7.909 -12.862 -7.884 1.00 85.44 195 PHE A C 1
ATOM 1474 O O . PHE A 1 195 ? 7.903 -12.320 -8.991 1.00 85.44 195 PHE A O 1
ATOM 1481 N N . ALA A 1 196 ? 8.547 -14.012 -7.654 1.00 79.06 196 ALA A N 1
ATOM 1482 C CA . ALA A 1 196 ? 9.205 -14.763 -8.715 1.00 79.06 196 ALA A CA 1
ATOM 1483 C C . ALA A 1 196 ? 8.187 -15.250 -9.756 1.00 79.06 196 ALA A C 1
ATOM 1485 O O . ALA A 1 196 ? 7.008 -15.448 -9.457 1.00 79.06 196 ALA A O 1
ATOM 1486 N N . GLU A 1 197 ? 8.651 -15.486 -10.983 1.00 67.56 197 GLU A N 1
ATOM 1487 C CA . GLU A 1 197 ? 7.830 -16.059 -12.050 1.00 67.56 197 GLU A CA 1
ATOM 1488 C C . GLU A 1 197 ? 7.264 -17.423 -11.604 1.00 67.56 197 GLU A C 1
ATOM 1490 O O . GLU A 1 197 ? 7.986 -18.412 -11.501 1.00 67.56 197 GLU A O 1
ATOM 1495 N N . GLY A 1 198 ? 5.964 -17.460 -11.293 1.00 66.00 198 GLY A N 1
ATOM 1496 C CA . GLY A 1 198 ? 5.261 -18.640 -10.771 1.00 66.00 198 GLY A CA 1
ATOM 1497 C C . GLY A 1 198 ? 4.612 -18.431 -9.399 1.00 66.00 198 GLY A C 1
ATOM 1498 O O . GLY A 1 198 ? 3.614 -19.091 -9.098 1.00 66.00 198 GLY A O 1
ATOM 1499 N N . ASP A 1 199 ? 5.093 -17.467 -8.612 1.00 74.00 199 ASP A N 1
ATOM 1500 C CA . ASP A 1 199 ? 4.431 -17.023 -7.388 1.00 74.00 199 ASP A CA 1
ATOM 1501 C C . ASP A 1 199 ? 3.353 -15.994 -7.732 1.00 74.00 199 ASP A C 1
ATOM 1503 O O . ASP A 1 199 ? 3.608 -14.964 -8.356 1.00 74.00 199 ASP A O 1
ATOM 1507 N N . ASN A 1 200 ? 2.108 -16.277 -7.344 1.00 81.06 200 ASN A N 1
ATOM 1508 C CA . ASN A 1 200 ? 0.986 -15.453 -7.770 1.00 81.06 200 ASN A CA 1
ATOM 1509 C C . ASN A 1 200 ? 0.582 -14.425 -6.700 1.00 81.06 200 ASN A C 1
ATOM 1511 O O . ASN A 1 200 ? -0.082 -14.768 -5.713 1.00 81.06 200 ASN A O 1
ATOM 1515 N N . ILE A 1 201 ? 0.904 -13.149 -6.948 1.00 88.00 201 ILE A N 1
ATOM 1516 C CA . ILE A 1 201 ? 0.397 -12.004 -6.177 1.00 88.00 201 ILE A CA 1
ATOM 1517 C C . ILE A 1 201 ? -1.135 -12.018 -6.049 1.00 88.00 201 ILE A C 1
ATOM 1519 O O . ILE A 1 201 ? -1.652 -11.595 -5.018 1.00 88.00 201 ILE A O 1
ATOM 1523 N N . ASP A 1 202 ? -1.875 -12.556 -7.024 1.00 90.25 202 ASP A N 1
ATOM 1524 C CA . ASP A 1 202 ? -3.339 -12.643 -6.978 1.00 90.25 202 ASP A CA 1
ATOM 1525 C C . ASP A 1 202 ? -3.822 -13.443 -5.759 1.00 90.25 202 ASP A C 1
ATOM 1527 O O . ASP A 1 202 ? -4.820 -13.086 -5.135 1.00 90.25 202 ASP A O 1
ATOM 1531 N N . ASN A 1 203 ? -3.107 -14.502 -5.365 1.00 90.38 203 ASN A N 1
ATOM 1532 C CA . ASN A 1 203 ? -3.480 -15.305 -4.198 1.00 90.38 203 ASN A CA 1
ATOM 1533 C C . ASN A 1 203 ? -3.340 -14.510 -2.898 1.00 90.38 203 ASN A C 1
ATOM 1535 O O . ASN A 1 203 ? -4.181 -14.624 -2.005 1.00 90.38 203 ASN A O 1
ATOM 1539 N N . VAL A 1 204 ? -2.276 -13.714 -2.784 1.00 91.38 204 VAL A N 1
ATOM 1540 C CA . VAL A 1 204 ? -2.037 -12.848 -1.624 1.00 91.38 204 VAL A CA 1
ATOM 1541 C C . VAL A 1 204 ? -3.051 -11.708 -1.617 1.00 91.38 204 VAL A C 1
ATOM 1543 O O . VAL A 1 204 ? -3.682 -11.443 -0.595 1.00 91.38 204 VAL A O 1
ATOM 1546 N N . TRP A 1 205 ? -3.279 -11.098 -2.778 1.00 93.56 205 TRP A N 1
ATOM 1547 C CA . TRP A 1 205 ? -4.251 -10.034 -2.976 1.00 93.56 205 TRP A CA 1
ATOM 1548 C C . TRP A 1 205 ? -5.657 -10.466 -2.558 1.00 93.56 205 TRP A C 1
ATOM 1550 O O . TRP A 1 205 ? -6.282 -9.810 -1.732 1.00 93.56 205 TRP A O 1
ATOM 1560 N N . ASN A 1 206 ? -6.135 -11.610 -3.049 1.00 93.06 206 ASN A N 1
ATOM 1561 C CA . ASN A 1 206 ? -7.476 -12.113 -2.745 1.00 93.06 206 ASN A CA 1
ATOM 1562 C C . ASN A 1 206 ? -7.669 -12.470 -1.265 1.00 93.06 206 ASN A C 1
ATOM 1564 O O . ASN A 1 206 ? -8.796 -12.460 -0.776 1.00 93.06 206 ASN A O 1
ATOM 1568 N N . LYS A 1 207 ? -6.588 -12.795 -0.548 1.00 92.88 207 LYS A N 1
ATOM 1569 C CA . LYS A 1 207 ? -6.636 -13.098 0.888 1.00 92.88 207 LYS A CA 1
ATOM 1570 C C . LYS A 1 207 ? -6.588 -11.847 1.757 1.00 92.88 207 LYS A C 1
ATOM 1572 O O . LYS A 1 207 ? -7.260 -11.807 2.783 1.00 92.88 207 LYS A O 1
ATOM 1577 N N . LEU A 1 208 ? -5.775 -10.861 1.383 1.00 93.44 208 LEU A N 1
ATOM 1578 C CA . LEU A 1 208 ? -5.504 -9.706 2.238 1.00 93.44 208 LEU A CA 1
ATOM 1579 C C . LEU A 1 208 ? -6.354 -8.482 1.880 1.00 93.44 208 LEU A C 1
ATOM 1581 O O . LEU A 1 208 ? -6.821 -7.782 2.775 1.00 93.44 208 LEU A O 1
ATOM 1585 N N . CYS A 1 209 ? -6.596 -8.232 0.592 1.00 95.62 209 CYS A N 1
ATOM 1586 C CA . CYS A 1 209 ? -7.334 -7.070 0.091 1.00 95.62 209 CYS A CA 1
ATOM 1587 C C . CYS A 1 209 ? -8.854 -7.302 0.150 1.00 95.62 209 CYS A C 1
ATOM 1589 O O . CYS A 1 209 ? -9.571 -7.148 -0.840 1.00 95.62 209 CYS A O 1
ATOM 1591 N N . VAL A 1 210 ? -9.342 -7.718 1.319 1.00 95.94 210 VAL A N 1
ATOM 1592 C CA . VAL A 1 210 ? -10.753 -8.018 1.584 1.00 95.94 210 VAL A CA 1
ATOM 1593 C C . VAL A 1 210 ? -11.367 -6.872 2.376 1.00 95.94 210 VAL A C 1
ATOM 1595 O O . VAL A 1 210 ? -10.840 -6.478 3.416 1.00 95.94 210 VAL A O 1
ATOM 1598 N N . LEU A 1 211 ? -12.479 -6.326 1.883 1.00 94.56 211 LEU A N 1
ATOM 1599 C CA . LEU A 1 211 ? -13.187 -5.235 2.553 1.00 94.56 211 LEU A CA 1
ATOM 1600 C C . LEU A 1 211 ? -13.941 -5.754 3.776 1.00 94.56 211 LEU A C 1
ATOM 1602 O O . LEU A 1 211 ? -14.671 -6.743 3.688 1.00 94.56 211 LEU A O 1
ATOM 1606 N N . ALA A 1 212 ? -13.796 -5.055 4.895 1.00 93.19 212 ALA A N 1
ATOM 1607 C CA . ALA A 1 212 ? -14.663 -5.187 6.054 1.00 93.19 212 ALA A CA 1
ATOM 1608 C C . ALA A 1 212 ? -15.758 -4.112 6.054 1.00 93.19 212 ALA A C 1
ATOM 1610 O O . ALA A 1 212 ? -15.707 -3.113 5.333 1.00 93.19 212 ALA A O 1
ATOM 1611 N N . GLU A 1 213 ? -16.758 -4.304 6.913 1.00 92.12 213 GLU A N 1
ATOM 1612 C CA . GLU A 1 213 ? -17.758 -3.277 7.187 1.00 92.12 213 GLU A CA 1
ATOM 1613 C C . GLU A 1 213 ? -17.096 -2.038 7.825 1.00 92.12 213 GLU A C 1
ATOM 1615 O O . GLU A 1 213 ? -16.446 -2.126 8.870 1.00 92.12 213 GLU A O 1
ATOM 1620 N N . GLY A 1 214 ? -17.276 -0.876 7.189 1.00 90.88 214 GLY A N 1
ATOM 1621 C CA . GLY A 1 214 ? -16.700 0.403 7.618 1.00 90.88 214 GLY A CA 1
ATOM 1622 C C . GLY A 1 214 ? -15.379 0.784 6.943 1.00 90.88 214 GLY A C 1
ATOM 1623 O O . GLY A 1 214 ? -14.856 1.853 7.247 1.00 90.88 214 GLY A O 1
ATOM 1624 N N . ASP A 1 215 ? -14.848 -0.031 6.027 1.00 94.38 215 ASP A N 1
ATOM 1625 C CA . ASP A 1 215 ? -13.715 0.361 5.180 1.00 94.38 215 ASP A CA 1
ATOM 1626 C C . ASP A 1 215 ? -14.193 1.351 4.097 1.00 94.38 215 ASP A C 1
ATOM 1628 O O . ASP A 1 215 ? -14.872 0.973 3.138 1.00 94.38 215 ASP A O 1
ATOM 1632 N N . GLU A 1 216 ? -13.850 2.632 4.248 1.00 95.44 216 GLU A N 1
ATOM 1633 C CA . GLU A 1 216 ? -14.367 3.728 3.413 1.00 95.44 216 GLU A CA 1
ATOM 1634 C C . GLU A 1 216 ? -13.265 4.502 2.675 1.00 95.44 216 GLU A C 1
ATOM 1636 O O . GLU A 1 216 ? -13.519 5.054 1.601 1.00 95.44 216 GLU A O 1
ATOM 1641 N N . ALA A 1 217 ? -12.038 4.544 3.203 1.00 96.94 217 ALA A N 1
ATOM 1642 C CA . ALA A 1 217 ? -10.965 5.331 2.607 1.00 96.94 217 ALA A CA 1
ATOM 1643 C C . ALA A 1 217 ? -10.497 4.757 1.268 1.00 96.94 217 ALA A C 1
ATOM 1645 O O . ALA A 1 217 ? -10.092 3.596 1.147 1.00 96.94 217 ALA A O 1
ATOM 1646 N N . TYR A 1 218 ? -10.507 5.628 0.266 1.00 97.00 218 TYR A N 1
ATOM 1647 C CA . TYR A 1 218 ? -10.108 5.335 -1.097 1.00 97.00 218 TYR A CA 1
ATOM 1648 C C . TYR A 1 218 ? -9.479 6.576 -1.728 1.00 97.00 218 TYR A C 1
ATOM 1650 O O . TYR A 1 218 ? -10.030 7.675 -1.654 1.00 97.00 218 TYR A O 1
ATOM 1658 N N . VAL A 1 219 ? -8.336 6.376 -2.375 1.00 96.56 219 VAL A N 1
ATOM 1659 C CA . VAL A 1 219 ? -7.626 7.368 -3.176 1.00 96.56 219 VAL A CA 1
ATOM 1660 C C . VAL A 1 219 ? -7.604 6.862 -4.619 1.00 96.56 219 VAL A C 1
ATOM 1662 O O . VAL A 1 219 ? -7.056 5.778 -4.860 1.00 96.56 219 VAL A O 1
ATOM 1665 N N . PRO A 1 220 ? -8.228 7.593 -5.559 1.00 93.00 220 PRO A N 1
ATOM 1666 C CA . PRO A 1 220 ? -8.303 7.183 -6.955 1.00 93.00 220 PRO A CA 1
ATOM 1667 C C . PRO A 1 220 ? -6.932 7.126 -7.628 1.00 93.00 220 PRO A C 1
ATOM 1669 O O . PRO A 1 220 ? -6.019 7.882 -7.231 1.00 93.00 220 PRO A O 1
#

Radius of gyration: 32.18 Å; chains: 1; bounding box: 90×41×86 Å

Foldseek 3Di:
DVVVVVVVVVVLVCVVVCVDVPPDPPDDPVVSVVVVVVVVVVVVVVVPPDDDDDDDDDDDDDDDDDDDDDDDDDDDDDDDDDDDDDDDDDDDDDDDDDDDDDDDDDDDDDDDDPPPPLDLVVQQQQQVQLLVLQLVVDPHSVQKDWFFWFWAPPLVAIKIKGWIWGADPVRDTPDIWIWIGRGPPDSDIDTQVVDPDPDDPVVVCVNGVHHDPNRDHTGD